Protein AF-A0A4Y5SRX4-F1 (afdb_monomer_lite)

pLDDT: mean 81.03, std 18.94, range [32.53, 98.19]

Secondary structure (DSSP, 8-state):
--------EEEHHHHHHHH---HHHHHHHHHTTSS-EE-SSTTSPPEEEHHHHHHHS---PPPPTTS----------SS-SSHHHHHHHHHHHHHHHHHHHHHHHHHHHHHHHHHHHHHHHHHHHHHHHHHHHHHHHHHHHHHHHHHHHHHHHHHHHHHHHHHHHHHHHHHHHHHHHHHHHHHHHHHHHTTHHHHHHHS--

Structure (mmCIF, N/CA/C/O backbone):
data_AF-A0A4Y5SRX4-F1
#
_entry.id   AF-A0A4Y5SRX4-F1
#
loop_
_atom_site.group_PDB
_atom_site.id
_atom_site.type_symbol
_atom_site.label_atom_id
_atom_site.label_alt_id
_atom_site.label_comp_id
_atom_site.label_asym_id
_atom_site.label_entity_id
_atom_site.label_seq_id
_atom_site.pdbx_PDB_ins_code
_atom_site.Cartn_x
_atom_site.Cartn_y
_atom_site.Cartn_z
_atom_site.occupancy
_atom_site.B_iso_or_equiv
_atom_site.auth_seq_id
_atom_site.auth_comp_id
_atom_site.auth_asym_id
_atom_site.auth_atom_id
_atom_site.pdbx_PDB_model_num
ATOM 1 N N . MET A 1 1 ? -73.046 22.636 47.530 1.00 40.12 1 MET A N 1
ATOM 2 C CA . MET A 1 1 ? -72.861 21.507 46.594 1.00 40.12 1 MET A CA 1
ATOM 3 C C . MET A 1 1 ? -72.008 22.007 45.442 1.00 40.12 1 MET A C 1
ATOM 5 O O . MET A 1 1 ? -72.545 22.641 44.549 1.00 40.12 1 MET A O 1
ATOM 9 N N . ASN A 1 2 ? -70.689 21.807 45.502 1.00 32.53 2 ASN A N 1
ATOM 10 C CA . ASN A 1 2 ? -69.789 22.196 44.416 1.00 32.53 2 ASN A CA 1
ATOM 11 C C . ASN A 1 2 ? -69.376 20.922 43.685 1.00 32.53 2 ASN A C 1
ATOM 13 O O . ASN A 1 2 ? -68.661 20.092 44.242 1.00 32.53 2 ASN A O 1
ATOM 17 N N . GLY A 1 3 ? -69.917 20.748 42.478 1.00 35.53 3 GLY A N 1
ATOM 18 C CA . GLY A 1 3 ? -69.580 19.649 41.584 1.00 35.53 3 GLY A CA 1
ATOM 19 C C . GLY A 1 3 ? -68.107 19.734 41.211 1.00 35.53 3 GLY A C 1
ATOM 20 O O . GLY A 1 3 ? -67.695 20.653 40.509 1.00 35.53 3 GLY A O 1
ATOM 21 N N . GLY A 1 4 ? -67.316 18.794 41.724 1.00 36.66 4 GLY A N 1
ATOM 22 C CA . GLY A 1 4 ? -65.922 18.636 41.343 1.00 36.66 4 GLY A CA 1
ATOM 23 C C . GLY A 1 4 ? -65.858 18.128 39.911 1.00 36.66 4 GLY A C 1
ATOM 24 O O . GLY A 1 4 ? -66.126 16.957 39.656 1.00 36.66 4 GLY A O 1
ATOM 25 N N . THR A 1 5 ? -65.520 19.015 38.979 1.00 40.91 5 THR A N 1
ATOM 26 C CA . THR A 1 5 ? -65.002 18.651 37.661 1.00 40.91 5 THR A CA 1
ATOM 27 C C . THR A 1 5 ? -63.916 17.597 37.853 1.00 40.91 5 THR A C 1
ATOM 29 O O . THR A 1 5 ? -62.890 17.877 38.473 1.00 40.91 5 THR A O 1
ATOM 32 N N . MET A 1 6 ? -64.157 16.375 37.372 1.00 51.34 6 MET A N 1
ATOM 33 C CA . MET A 1 6 ? -63.121 15.353 37.258 1.00 51.34 6 MET A CA 1
ATOM 34 C C . MET A 1 6 ? -62.045 15.918 36.335 1.00 51.34 6 MET A C 1
ATOM 36 O O . MET A 1 6 ? -62.210 15.937 35.120 1.00 51.34 6 MET A O 1
ATOM 40 N N . GLU A 1 7 ? -60.987 16.466 36.922 1.00 57.59 7 GLU A N 1
ATOM 41 C CA . GLU A 1 7 ? -59.824 16.957 36.199 1.00 57.59 7 GLU A CA 1
ATOM 42 C C . GLU A 1 7 ? -59.169 15.739 35.528 1.00 57.59 7 GLU A C 1
ATOM 44 O O . GLU A 1 7 ? -58.475 14.944 36.165 1.00 57.59 7 GLU A O 1
ATOM 49 N N . THR A 1 8 ? -59.512 15.513 34.258 1.00 73.88 8 THR A N 1
ATOM 50 C CA . THR A 1 8 ? -59.087 14.348 33.467 1.00 73.88 8 THR A CA 1
ATOM 51 C C . THR A 1 8 ? -57.619 14.432 33.064 1.00 73.88 8 THR A C 1
ATOM 53 O O . THR A 1 8 ? -57.013 13.407 32.755 1.00 73.88 8 THR A O 1
ATOM 56 N N . LYS A 1 9 ? -57.029 15.632 33.117 1.00 83.19 9 LYS A N 1
ATOM 57 C CA . LYS A 1 9 ? -55.631 15.904 32.787 1.00 83.19 9 LYS A CA 1
ATOM 58 C C . LYS A 1 9 ? -54.890 16.489 33.985 1.00 83.19 9 LYS A C 1
ATOM 60 O O . LYS A 1 9 ? -55.339 17.448 34.597 1.00 83.19 9 LYS A O 1
ATOM 65 N N . LEU A 1 10 ? -53.732 15.924 34.297 1.00 84.12 10 LEU A N 1
ATOM 66 C CA . LEU A 1 10 ? -52.862 16.308 35.397 1.00 84.12 10 LEU A CA 1
ATOM 67 C C . LEU A 1 10 ? -51.583 16.934 34.854 1.00 84.12 10 LEU A C 1
ATOM 69 O O . LEU A 1 10 ? -50.955 16.405 33.937 1.00 84.12 10 LEU A O 1
ATOM 73 N N . THR A 1 11 ? -51.150 18.027 35.475 1.00 87.62 11 THR A N 1
ATOM 74 C CA . THR A 1 11 ? -49.791 18.534 35.272 1.00 87.62 11 THR A CA 1
ATOM 75 C C . THR A 1 11 ? -48.786 17.679 36.042 1.00 87.62 11 THR A C 1
ATOM 77 O O . THR A 1 11 ? -49.125 17.031 37.037 1.00 87.62 11 THR A O 1
ATOM 80 N N . LEU A 1 12 ? -47.511 17.724 35.645 1.00 85.00 12 LEU A N 1
ATOM 81 C CA . LEU A 1 12 ? -46.433 16.990 36.323 1.00 85.00 12 LEU A CA 1
ATOM 82 C C . LEU A 1 12 ? -46.364 17.283 37.834 1.00 85.00 12 LEU A C 1
ATOM 84 O O . LEU A 1 12 ? -46.065 16.396 38.633 1.00 85.00 12 LEU A O 1
ATOM 88 N N . SER A 1 13 ? -46.646 18.528 38.232 1.00 83.94 13 SER A N 1
ATOM 89 C CA . SER A 1 13 ? -46.694 18.916 39.644 1.00 83.94 13 SER A CA 1
ATOM 90 C C . SER A 1 13 ? -47.875 18.268 40.363 1.00 83.94 13 SER A C 1
ATOM 92 O O . SER A 1 13 ? -47.679 17.672 41.417 1.00 83.94 13 SER A O 1
ATOM 94 N N . ARG A 1 14 ? -49.070 18.294 39.760 1.00 84.31 14 ARG A N 1
ATOM 95 C CA . ARG A 1 14 ? -50.270 17.693 40.351 1.00 84.31 14 ARG A CA 1
ATOM 96 C C . ARG A 1 14 ? -50.159 16.171 40.476 1.00 84.31 14 ARG A C 1
ATOM 98 O O . ARG A 1 14 ? -50.589 15.600 41.472 1.00 84.31 14 ARG A O 1
ATOM 105 N N . ALA A 1 15 ? -49.538 15.525 39.494 1.00 84.06 15 ALA A N 1
ATOM 106 C CA . ALA A 1 15 ? -49.249 14.095 39.499 1.00 84.06 15 ALA A CA 1
ATOM 107 C C . ALA A 1 15 ? -48.272 13.693 40.627 1.00 84.06 15 ALA A C 1
ATOM 109 O O . ALA A 1 15 ? -48.450 12.669 41.294 1.00 84.06 15 ALA A O 1
ATOM 110 N N . ALA A 1 16 ? -47.256 14.522 40.886 1.00 85.31 16 ALA A N 1
ATOM 111 C CA . ALA A 1 16 ? -46.330 14.315 41.999 1.00 85.31 16 ALA A CA 1
ATOM 112 C C . ALA A 1 16 ? -47.046 14.400 43.355 1.00 85.31 16 ALA A C 1
ATOM 114 O O . ALA A 1 16 ? -46.853 13.527 44.202 1.00 85.31 16 ALA A O 1
ATOM 115 N N . ASP A 1 17 ? -47.930 15.386 43.520 1.00 82.75 17 ASP A N 1
ATOM 116 C CA . ASP A 1 17 ? -48.706 15.562 44.751 1.00 82.75 17 ASP A CA 1
ATOM 117 C C . ASP A 1 17 ? -49.674 14.393 44.999 1.00 82.75 17 ASP A C 1
ATOM 119 O O . ASP A 1 17 ? -49.838 13.958 46.136 1.00 82.75 17 ASP A O 1
ATOM 123 N N . LEU A 1 18 ? -50.292 13.853 43.941 1.00 80.69 18 LEU A N 1
ATOM 124 C CA . LEU A 1 18 ? -51.255 12.749 44.043 1.00 80.69 18 LEU A CA 1
ATOM 125 C C . LEU A 1 18 ? -50.605 11.392 44.350 1.00 80.69 18 LEU A C 1
ATOM 127 O O . LEU A 1 18 ? -51.174 10.596 45.091 1.00 80.69 18 LEU A O 1
ATOM 131 N N . SER A 1 19 ? -49.423 11.118 43.794 1.00 80.69 19 SER A N 1
ATOM 132 C CA . SER A 1 19 ? -48.725 9.833 43.990 1.00 80.69 19 SER A CA 1
ATOM 133 C C . SER A 1 19 ? -47.743 9.824 45.164 1.00 80.69 19 SER A C 1
ATOM 135 O O . SER A 1 19 ? -47.314 8.757 45.604 1.00 80.69 19 SER A O 1
ATOM 137 N N . GLY A 1 20 ? -47.317 10.997 45.643 1.00 77.38 20 GLY A N 1
ATOM 138 C CA . GLY A 1 20 ? -46.203 11.120 46.586 1.00 77.38 20 GLY A CA 1
ATOM 139 C C . GLY A 1 20 ? -44.841 10.750 45.978 1.00 77.38 20 GLY A C 1
ATOM 140 O O . GLY A 1 20 ? -43.866 10.554 46.708 1.00 77.38 20 GLY A O 1
ATOM 141 N N . HIS A 1 21 ? -44.748 10.624 44.650 1.00 83.19 21 HIS A N 1
ATOM 142 C CA . HIS A 1 21 ? -43.495 10.400 43.933 1.00 83.19 21 HIS A CA 1
ATOM 143 C C . HIS A 1 21 ? -42.884 11.710 43.428 1.00 83.19 21 HIS A C 1
ATOM 145 O O . HIS A 1 21 ? -43.576 12.683 43.145 1.00 83.19 21 HIS A O 1
ATOM 151 N N . ASN A 1 22 ? -41.555 11.741 43.279 1.00 86.19 22 ASN A N 1
ATOM 152 C CA . ASN A 1 22 ? -40.877 12.935 42.781 1.00 86.19 22 ASN A CA 1
ATOM 153 C C . ASN A 1 22 ? -41.168 13.185 41.284 1.00 86.19 22 ASN A C 1
ATOM 155 O O . ASN A 1 22 ? -41.339 12.257 40.488 1.00 86.19 22 ASN A O 1
ATOM 159 N N . LYS A 1 23 ? -41.161 14.466 40.886 1.00 87.19 23 LYS A N 1
ATOM 160 C CA . LYS A 1 23 ? -41.401 14.903 39.496 1.00 87.19 23 LYS A CA 1
ATOM 161 C C . LYS A 1 23 ? -40.457 14.218 38.498 1.00 87.19 23 LYS A C 1
ATOM 163 O O . LYS A 1 23 ? -40.874 13.868 37.400 1.00 87.19 23 LYS A O 1
ATOM 168 N N . SER A 1 24 ? -39.209 13.953 38.895 1.00 86.06 24 SER A N 1
ATOM 169 C CA . SER A 1 24 ? -38.207 13.279 38.057 1.00 86.06 24 SER A CA 1
ATOM 170 C C . SER A 1 24 ? -38.558 11.822 37.732 1.00 86.06 24 SER A C 1
ATOM 172 O O . SER A 1 24 ? -38.278 11.368 36.625 1.00 86.06 24 SER A O 1
ATOM 174 N N . LYS A 1 25 ? -39.176 11.075 38.659 1.00 87.44 25 LYS A N 1
ATOM 175 C CA . LYS A 1 25 ? -39.622 9.689 38.428 1.00 87.44 25 LYS A CA 1
ATOM 176 C C . LYS A 1 25 ? -40.795 9.651 37.453 1.00 87.44 25 LYS A C 1
ATOM 178 O O . LYS A 1 25 ? -40.793 8.816 36.553 1.00 87.44 25 LYS A O 1
ATOM 183 N N . ILE A 1 26 ? -41.731 10.590 37.584 1.00 88.12 26 ILE A N 1
ATOM 184 C CA . ILE A 1 26 ? -42.868 10.730 36.663 1.00 88.12 26 ILE A CA 1
ATOM 185 C C . ILE A 1 26 ? -42.370 11.155 35.271 1.00 88.12 26 ILE A C 1
ATOM 187 O O . ILE A 1 26 ? -42.727 10.533 34.277 1.00 88.12 26 ILE A O 1
ATOM 191 N N . HIS A 1 27 ? -41.441 12.113 35.191 1.00 89.12 27 HIS A N 1
ATOM 192 C CA . HIS A 1 27 ? -40.822 12.527 33.927 1.00 89.12 27 HIS A CA 1
ATOM 193 C C . HIS A 1 27 ? -40.068 11.383 33.227 1.00 89.12 27 HIS A C 1
ATOM 195 O O . HIS A 1 27 ? -40.185 11.204 32.018 1.00 89.12 27 HIS A O 1
ATOM 201 N N . ARG A 1 28 ? -39.332 10.551 33.979 1.00 89.12 28 ARG A N 1
ATOM 202 C CA . ARG A 1 28 ? -38.672 9.355 33.425 1.00 89.12 28 ARG A CA 1
ATOM 203 C C . ARG A 1 28 ? -39.669 8.326 32.894 1.00 89.12 28 ARG A C 1
ATOM 205 O O . ARG A 1 28 ? -39.348 7.649 31.923 1.00 89.12 28 ARG A O 1
ATOM 212 N N . ALA A 1 29 ? -40.841 8.186 33.514 1.00 87.00 29 ALA A N 1
ATOM 213 C CA . ALA A 1 29 ? -41.883 7.290 33.013 1.00 87.00 29 ALA A CA 1
ATOM 214 C C . ALA A 1 29 ? -42.435 7.767 31.661 1.00 87.00 29 ALA A C 1
ATOM 216 O O . ALA A 1 29 ? -42.640 6.939 30.778 1.00 87.00 29 ALA A O 1
ATOM 217 N N . ILE A 1 30 ? -42.565 9.084 31.468 1.00 88.69 30 ILE A N 1
ATOM 218 C CA . ILE A 1 30 ? -42.932 9.685 30.175 1.00 88.69 30 ILE A CA 1
ATOM 219 C C . ILE A 1 30 ? -41.835 9.427 29.133 1.00 88.69 30 ILE A C 1
ATOM 221 O O . ILE A 1 30 ? -42.110 8.887 28.068 1.00 88.69 30 ILE A O 1
ATOM 225 N N . GLN A 1 31 ? -40.568 9.719 29.457 1.00 87.81 31 GLN A N 1
ATOM 226 C CA . GLN A 1 31 ? -39.439 9.520 28.531 1.00 87.81 31 GLN A CA 1
ATOM 227 C C . GLN A 1 31 ? -39.240 8.060 28.104 1.00 87.81 31 GLN A C 1
ATOM 229 O O . GLN A 1 31 ? -38.782 7.796 26.997 1.00 87.81 31 GLN A O 1
ATOM 234 N N . LYS A 1 32 ? -39.565 7.106 28.982 1.00 86.75 32 LYS A N 1
ATOM 235 C CA . LYS A 1 32 ? -39.502 5.668 28.687 1.00 86.75 32 LYS A CA 1
ATOM 236 C C . LYS A 1 32 ? -40.737 5.140 27.946 1.00 86.75 32 LYS A C 1
ATOM 238 O O . LYS A 1 32 ? -40.776 3.951 27.652 1.00 86.75 32 LYS A O 1
ATOM 243 N N . GLY A 1 33 ? -41.745 5.980 27.697 1.00 84.56 33 GLY A N 1
ATOM 244 C CA . GLY A 1 33 ? -43.015 5.577 27.087 1.00 84.56 33 GLY A CA 1
ATOM 245 C C . GLY A 1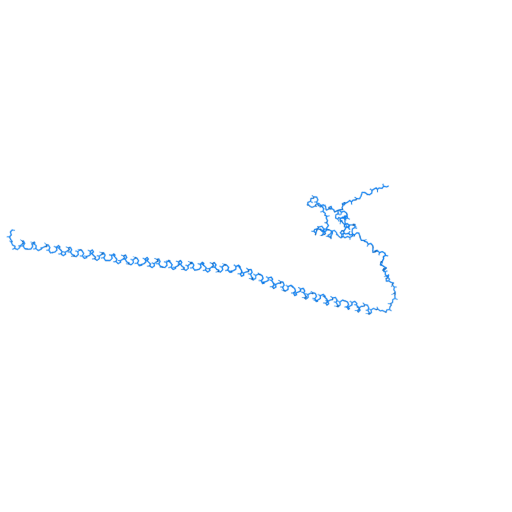 33 ? -43.917 4.739 28.000 1.00 84.56 33 GLY A C 1
ATOM 246 O O . GLY A 1 33 ? -44.871 4.136 27.526 1.00 84.56 33 GLY A O 1
ATOM 247 N N . ALA A 1 34 ? -43.626 4.676 29.303 1.00 86.00 34 ALA A N 1
ATOM 248 C CA . ALA A 1 34 ? -44.442 3.943 30.271 1.00 86.00 34 ALA A CA 1
ATOM 249 C C . ALA A 1 34 ? -45.705 4.720 30.676 1.00 86.00 34 ALA A C 1
ATOM 251 O O . ALA A 1 34 ? -46.697 4.108 31.064 1.00 86.00 34 ALA A O 1
ATOM 252 N N . LEU A 1 35 ? -45.656 6.053 30.588 1.00 86.44 35 LEU A N 1
ATOM 253 C CA . LEU A 1 35 ? -46.765 6.959 30.867 1.00 86.44 35 LEU A CA 1
ATOM 254 C C . LEU A 1 35 ? -47.014 7.856 29.652 1.00 86.44 35 LEU A C 1
ATOM 256 O O . LEU A 1 35 ? -46.114 8.574 29.216 1.00 86.44 35 LEU A O 1
ATOM 260 N N . SER A 1 36 ? -48.242 7.839 29.144 1.00 85.00 36 SER A N 1
ATOM 261 C CA . SER A 1 36 ? -48.667 8.698 28.040 1.00 85.00 36 SER A CA 1
ATOM 262 C C . SER A 1 36 ? -48.846 10.138 28.527 1.00 85.00 36 SER A C 1
ATOM 264 O O . SER A 1 36 ? -49.589 10.394 29.476 1.00 85.00 36 SER A O 1
ATOM 266 N N . ALA A 1 37 ? -48.168 11.086 27.880 1.00 87.38 37 ALA A N 1
ATOM 267 C CA . ALA A 1 37 ? -48.321 12.512 28.147 1.00 87.38 37 ALA A CA 1
ATOM 268 C C . ALA A 1 37 ? -48.242 13.309 26.843 1.00 87.38 37 ALA A C 1
ATOM 270 O O . ALA A 1 37 ? -47.413 13.010 25.982 1.00 87.38 37 ALA A O 1
ATOM 271 N N . SER A 1 38 ? -49.075 14.339 26.715 1.00 82.44 38 SER A N 1
ATOM 272 C CA . SER A 1 38 ? -49.009 15.294 25.609 1.00 82.44 38 SER A CA 1
ATOM 273 C C . SER A 1 38 ? -48.321 16.575 26.059 1.00 82.44 38 SER A C 1
ATOM 275 O O . SER A 1 38 ? -48.610 17.097 27.137 1.00 82.44 38 SER A O 1
ATOM 277 N N . GLN A 1 39 ? -47.434 17.096 25.216 1.00 84.88 39 GLN A N 1
ATOM 278 C CA . GLN A 1 39 ? -46.857 18.423 25.376 1.00 84.88 39 GLN A CA 1
ATOM 279 C C . GLN A 1 39 ? -47.293 19.272 24.170 1.00 84.88 39 GLN A C 1
ATOM 281 O O . GLN A 1 39 ? -46.929 18.918 23.048 1.00 84.88 39 GLN A O 1
ATOM 286 N N . PRO A 1 40 ? -48.096 20.334 24.366 1.00 77.44 40 PRO A N 1
ATOM 287 C CA . PRO A 1 40 ? -48.629 21.125 23.255 1.00 77.44 40 PRO A CA 1
ATOM 288 C C . PRO A 1 40 ? -47.534 21.847 22.456 1.00 77.44 40 PRO A C 1
ATOM 290 O O . PRO A 1 40 ? -47.593 21.850 21.227 1.00 77.44 40 PRO A O 1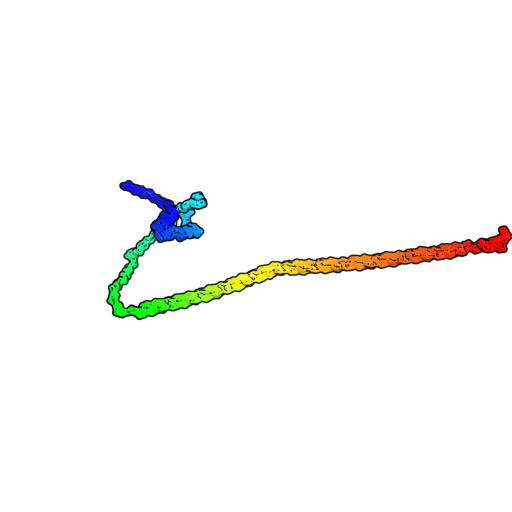
ATOM 293 N N . SER A 1 41 ? -46.497 22.357 23.131 1.00 75.50 41 SER A N 1
ATOM 294 C CA . SER A 1 41 ? -45.306 22.940 22.497 1.00 75.50 41 SER A CA 1
ATOM 295 C C . SER A 1 41 ? -44.019 22.594 23.258 1.00 75.50 41 SER A C 1
ATOM 297 O O . SER A 1 41 ? -44.054 22.431 24.481 1.00 75.50 41 SER A O 1
ATOM 299 N N . PRO A 1 42 ? -42.849 22.530 22.593 1.00 69.94 42 PRO A N 1
ATOM 300 C CA . PRO A 1 42 ? -41.575 22.286 23.267 1.00 69.94 42 PRO A CA 1
ATOM 301 C C . PRO A 1 42 ? -41.304 23.327 24.367 1.00 69.94 42 PRO A C 1
ATOM 303 O O . PRO A 1 42 ? -41.140 24.510 24.088 1.00 69.94 42 PRO A O 1
ATOM 306 N N . GLY A 1 43 ? -41.257 22.879 25.624 1.00 70.25 43 GLY A N 1
ATOM 307 C CA . GLY A 1 43 ? -41.044 23.727 26.806 1.00 70.25 43 GLY A CA 1
ATOM 308 C C . GLY A 1 43 ? -42.305 24.033 27.622 1.00 70.25 43 GLY A C 1
ATOM 309 O O . GLY A 1 43 ? -42.193 24.540 28.738 1.00 70.25 43 GLY A O 1
ATOM 310 N N . GLU A 1 44 ? -43.492 23.680 27.125 1.00 78.44 44 GLU A N 1
ATOM 311 C CA . GLU A 1 44 ? -44.751 23.814 27.868 1.00 78.44 44 GLU A CA 1
ATOM 312 C C . GLU A 1 44 ? -44.979 22.648 28.841 1.00 78.44 44 GLU A C 1
ATOM 314 O O . GLU A 1 44 ? -44.272 21.637 28.823 1.00 78.44 44 GLU A O 1
ATOM 319 N N . GLN A 1 45 ? -45.947 22.798 29.747 1.00 80.50 45 GLN A N 1
ATOM 320 C CA . GLN A 1 45 ? -46.229 21.795 30.774 1.00 80.50 45 GLN A CA 1
ATOM 321 C C . GLN A 1 45 ? -46.791 20.509 30.157 1.00 80.50 45 GLN A C 1
ATOM 323 O O . GLN A 1 45 ? -47.607 20.552 29.241 1.00 80.50 45 GLN A O 1
ATOM 328 N N . TYR A 1 46 ? -46.375 19.360 30.695 1.00 83.94 46 TYR A N 1
ATOM 329 C CA . TYR A 1 46 ? -46.953 18.071 30.322 1.00 83.94 46 TYR A CA 1
ATOM 330 C C . TYR A 1 46 ? -48.391 17.956 30.819 1.00 83.94 46 TYR A C 1
ATOM 332 O O . TYR A 1 46 ? -48.659 18.193 32.000 1.00 83.94 46 TYR A O 1
ATOM 340 N N . GLU A 1 47 ? -49.269 17.500 29.933 1.00 89.12 47 GLU A N 1
ATOM 341 C CA . GLU A 1 47 ? -50.624 17.071 30.249 1.00 89.12 47 GLU A CA 1
ATOM 342 C C . GLU A 1 47 ? -50.669 15.541 30.270 1.00 89.12 47 GLU A C 1
ATOM 344 O O . GLU A 1 47 ? -50.434 14.882 29.256 1.00 89.12 47 GLU A O 1
ATOM 349 N N . ILE A 1 48 ? -50.942 14.978 31.442 1.00 88.38 48 ILE A N 1
ATOM 350 C CA . ILE A 1 48 ? -50.981 13.535 31.690 1.00 88.38 48 ILE A CA 1
ATOM 351 C C . ILE A 1 48 ? -52.430 13.140 31.944 1.00 88.38 48 ILE A C 1
ATOM 353 O O . ILE A 1 48 ? -53.088 13.751 32.780 1.00 88.38 48 ILE A O 1
ATOM 357 N N . GLU A 1 49 ? -52.942 12.111 31.281 1.00 87.00 49 GLU A N 1
ATOM 358 C CA . GLU A 1 49 ? -54.291 11.633 31.585 1.00 87.00 49 GLU A CA 1
ATOM 359 C C . GLU A 1 49 ? -54.332 10.945 32.958 1.00 87.00 49 GLU A C 1
ATOM 361 O O . GLU A 1 49 ? -53.469 10.131 33.293 1.00 87.00 49 GLU A O 1
ATOM 366 N N . ARG A 1 50 ? -55.328 11.280 33.784 1.00 84.50 50 ARG A N 1
ATOM 367 C CA . ARG A 1 50 ? -55.417 10.786 35.165 1.00 84.50 50 ARG A CA 1
ATOM 368 C C . ARG A 1 50 ? -55.583 9.265 35.250 1.00 84.50 50 ARG A C 1
ATOM 370 O O . ARG A 1 50 ? -54.969 8.643 36.111 1.00 84.50 50 ARG A O 1
ATOM 377 N N . SER A 1 51 ? -56.378 8.683 34.357 1.00 81.19 51 SER A N 1
ATOM 378 C CA . SER A 1 51 ? -56.588 7.233 34.235 1.00 81.19 51 SER A CA 1
ATOM 379 C C . SER A 1 51 ? -55.274 6.498 33.950 1.00 81.19 51 SER A C 1
ATOM 381 O O . SER A 1 51 ? -54.925 5.537 34.635 1.00 81.19 51 SER A O 1
ATOM 383 N N . GLU A 1 52 ? -54.500 7.005 32.990 1.00 82.56 52 GLU A N 1
ATOM 384 C CA . GLU A 1 52 ? -53.173 6.486 32.655 1.00 82.56 52 GLU A CA 1
ATOM 385 C C . GLU A 1 52 ? -52.178 6.682 33.800 1.00 82.56 52 GLU A C 1
ATOM 387 O O . GLU A 1 52 ? -51.357 5.806 34.076 1.00 82.56 52 GLU A O 1
ATOM 392 N N . PHE A 1 53 ? -52.269 7.807 34.509 1.00 87.25 53 PHE A N 1
ATOM 393 C CA . PHE A 1 53 ? -51.423 8.067 35.662 1.00 87.25 53 PHE A CA 1
ATOM 394 C C . PHE A 1 53 ? -51.667 7.076 36.800 1.00 87.25 53 PHE A C 1
ATOM 396 O O . PHE A 1 53 ? -50.711 6.482 37.288 1.00 87.25 53 PHE A O 1
ATOM 403 N N . GLU A 1 54 ? -52.921 6.859 37.198 1.00 84.25 54 GLU A N 1
ATOM 404 C CA . GLU A 1 54 ? -53.282 5.945 38.291 1.00 84.25 54 GLU A CA 1
ATOM 405 C C . GLU A 1 54 ? -52.968 4.475 37.947 1.00 84.25 54 GLU A C 1
ATOM 407 O O . GLU A 1 54 ? -52.671 3.688 38.843 1.00 84.25 54 GLU A O 1
ATOM 412 N N . ARG A 1 55 ? -52.923 4.109 36.655 1.00 84.00 55 ARG A N 1
ATOM 413 C CA . ARG A 1 55 ? -52.442 2.793 36.193 1.00 84.00 55 ARG A CA 1
ATOM 414 C C . ARG A 1 55 ? -50.944 2.591 36.441 1.00 84.00 55 ARG A C 1
ATOM 416 O O . ARG A 1 55 ? -50.522 1.503 36.826 1.00 84.00 55 ARG A O 1
ATOM 423 N N . VAL A 1 56 ? -50.131 3.611 36.168 1.00 84.06 56 VAL A N 1
ATOM 424 C CA . VAL A 1 56 ? -48.657 3.534 36.256 1.00 84.06 56 VAL A CA 1
ATOM 425 C C . VAL A 1 56 ? -48.159 3.832 37.671 1.00 84.06 56 VAL A C 1
ATOM 427 O O . VAL A 1 56 ? -47.170 3.263 38.134 1.00 84.06 56 VAL A O 1
ATOM 430 N N . PHE A 1 57 ? -48.850 4.734 38.355 1.00 82.12 57 PHE A N 1
ATOM 431 C CA . PHE A 1 57 ? -48.570 5.193 39.703 1.00 82.12 57 PHE A CA 1
ATOM 432 C C . PHE A 1 57 ? -49.842 5.043 40.539 1.00 82.12 57 PHE A C 1
ATOM 434 O O . PHE A 1 57 ? -50.514 6.045 40.804 1.00 82.12 57 PHE A O 1
ATOM 441 N N . PRO A 1 58 ? -50.189 3.806 40.946 1.00 76.94 58 PRO A N 1
ATOM 442 C CA . PRO A 1 58 ? -51.340 3.586 41.803 1.00 76.94 58 PRO A CA 1
ATOM 443 C C . PRO A 1 58 ? -51.212 4.460 43.057 1.00 76.94 58 PRO A C 1
ATOM 445 O O . PRO A 1 58 ? -50.104 4.582 43.604 1.00 76.94 58 PRO A O 1
ATOM 448 N N . PRO A 1 59 ? -52.308 5.098 43.515 1.00 66.38 59 PRO A N 1
ATOM 449 C CA . PRO A 1 59 ? -52.318 5.781 44.798 1.00 66.38 59 PRO A CA 1
ATOM 450 C C . PRO A 1 59 ? -51.785 4.810 45.837 1.00 66.38 59 PRO A C 1
ATOM 452 O O . PRO A 1 59 ? -52.126 3.632 45.793 1.00 66.38 59 PRO A O 1
ATOM 455 N N . LYS A 1 60 ? -50.925 5.288 46.738 1.00 58.81 60 LYS A N 1
ATOM 456 C CA . LYS A 1 60 ? -50.356 4.467 47.805 1.00 58.81 60 LYS A CA 1
ATOM 457 C C . LYS A 1 60 ? -51.503 3.832 48.591 1.00 58.81 60 LYS A C 1
ATOM 459 O O . LYS A 1 60 ? -52.071 4.469 49.478 1.00 58.81 60 LYS A O 1
ATOM 464 N N . GLU A 1 61 ? -51.851 2.601 48.233 1.00 50.00 61 GLU A N 1
ATOM 465 C CA . GLU A 1 61 ? -52.759 1.772 48.995 1.00 50.00 61 GLU A CA 1
ATOM 466 C C . GLU A 1 61 ? -52.142 1.704 50.387 1.00 50.00 61 GLU A C 1
ATOM 468 O O . GLU A 1 61 ? -50.996 1.285 50.579 1.00 50.00 61 GLU A O 1
ATOM 473 N N . TRP A 1 62 ? -52.873 2.228 51.368 1.00 42.19 62 TRP A N 1
ATOM 474 C CA . TRP A 1 62 ? -52.647 1.811 52.737 1.00 42.19 62 TRP A CA 1
ATOM 475 C C . TRP A 1 62 ? -52.684 0.285 52.712 1.00 42.19 62 TRP A C 1
ATOM 477 O O . TRP A 1 62 ? -53.592 -0.249 52.069 1.00 42.19 62 TRP A O 1
ATOM 487 N N . PRO A 1 63 ? -51.701 -0.409 53.316 1.00 41.47 63 PRO A N 1
ATOM 488 C CA . PRO A 1 63 ? -51.662 -1.860 53.276 1.00 41.47 63 PRO A CA 1
ATOM 489 C C . PRO A 1 63 ? -53.044 -2.373 53.661 1.00 41.47 63 PRO A C 1
ATOM 491 O O . PRO A 1 63 ? -53.583 -2.005 54.709 1.00 41.47 63 PRO A O 1
ATOM 494 N N . SER A 1 64 ? -53.641 -3.121 52.733 1.00 35.59 64 SER A N 1
ATOM 495 C CA . SER A 1 64 ? -54.930 -3.761 52.917 1.00 35.59 64 SER A CA 1
ATOM 496 C C . SER A 1 64 ? -54.930 -4.444 54.280 1.00 35.59 64 SER A C 1
ATOM 498 O O . SER A 1 64 ? -53.959 -5.097 54.661 1.00 35.59 64 SER A O 1
ATOM 500 N N . LEU A 1 65 ? -56.014 -4.242 55.022 1.00 43.97 65 LEU A N 1
ATOM 501 C CA . LEU A 1 65 ? -56.242 -4.639 56.411 1.00 43.97 65 LEU A CA 1
ATOM 502 C C . LEU A 1 65 ? -56.308 -6.175 56.611 1.00 43.97 65 LEU A C 1
ATOM 504 O O . LEU A 1 65 ? -57.016 -6.640 57.497 1.00 43.97 65 LEU A O 1
ATOM 508 N N . ASN A 1 66 ? -55.608 -6.956 55.781 1.00 42.53 66 ASN A N 1
ATOM 509 C CA . ASN A 1 66 ? -55.607 -8.420 55.752 1.00 42.53 66 ASN A CA 1
ATOM 510 C C . ASN A 1 66 ? -54.229 -9.065 55.962 1.00 42.53 66 ASN A C 1
ATOM 512 O O . ASN A 1 66 ? -54.144 -10.287 55.996 1.00 42.53 66 ASN A O 1
ATOM 516 N N . GLU A 1 67 ? -53.172 -8.290 56.194 1.00 44.62 67 GLU A N 1
ATOM 517 C CA . GLU A 1 67 ? -51.966 -8.813 56.839 1.00 44.62 67 GLU A CA 1
ATOM 518 C C . GLU A 1 67 ? -51.800 -8.083 58.162 1.00 44.62 67 GLU A C 1
ATOM 520 O O . GLU A 1 67 ? -51.463 -6.902 58.206 1.00 44.62 67 GLU A O 1
ATOM 525 N N . VAL A 1 68 ? -52.124 -8.784 59.248 1.00 43.91 68 VAL A N 1
ATOM 526 C CA . VAL A 1 68 ? -51.917 -8.328 60.621 1.00 43.91 68 VAL A CA 1
ATOM 527 C C . VAL A 1 68 ? -50.432 -7.989 60.783 1.00 43.91 68 VAL A C 1
ATOM 529 O O . VAL A 1 68 ? -49.610 -8.905 60.787 1.00 43.91 68 VAL A O 1
ATOM 532 N N . PRO A 1 69 ? -50.044 -6.713 60.955 1.00 42.91 69 PRO A N 1
ATOM 533 C CA . PRO A 1 69 ? -48.704 -6.402 61.400 1.00 42.91 69 PRO A CA 1
ATOM 534 C C . PRO A 1 69 ? -48.714 -6.666 62.902 1.00 42.91 69 PRO A C 1
ATOM 536 O O . PRO A 1 69 ? -49.341 -5.919 63.662 1.00 42.91 69 PRO A O 1
ATOM 539 N N . GLU A 1 70 ? -48.054 -7.735 63.346 1.00 41.62 70 GLU A N 1
ATOM 540 C CA . GLU A 1 70 ? -47.715 -7.862 64.758 1.00 41.62 70 GLU A CA 1
ATOM 541 C C . GLU A 1 70 ? -46.963 -6.592 65.169 1.00 41.62 70 GLU A C 1
ATOM 543 O O . GLU A 1 70 ? -45.860 -6.297 64.707 1.00 41.62 70 GLU A O 1
ATOM 548 N N . ARG A 1 71 ? -47.614 -5.773 66.001 1.00 39.72 71 ARG A N 1
ATOM 549 C CA . ARG A 1 71 ? -46.973 -4.628 66.645 1.00 39.72 71 ARG A CA 1
ATOM 550 C C . ARG A 1 71 ? -45.744 -5.155 67.386 1.00 39.72 71 ARG A C 1
ATOM 552 O O . ARG A 1 71 ? -45.923 -6.054 68.208 1.00 39.72 71 ARG A O 1
ATOM 559 N N . PRO A 1 72 ? -44.544 -4.571 67.223 1.00 43.69 72 PRO A N 1
ATOM 560 C CA . PRO A 1 72 ? -43.470 -4.853 68.154 1.00 43.69 72 PRO A CA 1
ATOM 561 C C . PRO A 1 72 ? -43.899 -4.283 69.507 1.00 43.69 72 PRO A C 1
ATOM 563 O O . PRO A 1 72 ? -43.896 -3.069 69.730 1.00 43.69 72 PRO A O 1
ATOM 566 N N . GLN A 1 73 ? -44.354 -5.165 70.397 1.00 41.03 73 GLN A N 1
ATOM 567 C CA . GLN A 1 73 ? -44.542 -4.814 71.789 1.00 41.03 73 GLN A CA 1
ATOM 568 C C . GLN A 1 73 ? -43.172 -4.436 72.335 1.00 41.03 73 GLN A C 1
ATOM 570 O O . GLN A 1 73 ? -42.218 -5.209 72.285 1.00 41.03 73 GLN A O 1
ATOM 575 N N . ASN A 1 74 ? -43.078 -3.201 72.812 1.00 49.09 74 ASN A N 1
ATOM 576 C CA . ASN A 1 74 ? -41.921 -2.691 73.517 1.00 49.09 74 ASN A CA 1
ATOM 577 C C . ASN A 1 74 ? -41.839 -3.420 74.865 1.00 49.09 74 ASN A C 1
ATOM 579 O O . ASN A 1 74 ? -42.353 -2.944 75.877 1.00 49.09 74 ASN A O 1
ATOM 583 N N . ILE A 1 75 ? -41.257 -4.619 74.856 1.00 41.25 75 ILE A N 1
ATOM 584 C CA . ILE A 1 75 ? -40.868 -5.321 76.069 1.00 41.25 75 ILE A CA 1
ATOM 585 C C . ILE A 1 75 ? -39.482 -4.797 76.415 1.00 41.25 75 ILE A C 1
ATOM 587 O O . ILE A 1 75 ? -38.492 -5.068 75.736 1.00 41.25 75 ILE A O 1
ATOM 591 N N . ARG A 1 76 ? -39.430 -4.015 77.493 1.00 49.34 76 ARG A N 1
ATOM 592 C CA . ARG A 1 76 ? -38.202 -3.777 78.244 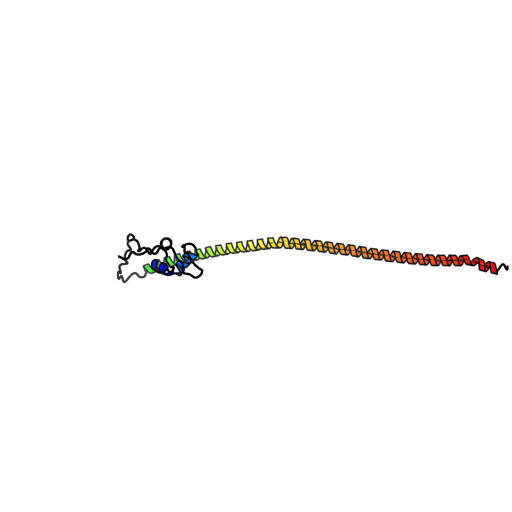1.00 49.34 76 ARG A CA 1
ATOM 593 C C . ARG A 1 76 ? -37.659 -5.135 78.693 1.00 49.34 76 ARG A C 1
ATOM 595 O O . ARG A 1 76 ? -38.043 -5.622 79.749 1.00 49.34 76 ARG A O 1
ATOM 602 N N . SER A 1 77 ? -36.770 -5.721 77.903 1.00 42.22 77 SER A N 1
ATOM 603 C CA . SER A 1 77 ? -35.962 -6.866 78.309 1.00 42.22 77 SER A CA 1
ATOM 604 C C . SER A 1 77 ? -34.499 -6.474 78.228 1.00 42.22 77 SER A C 1
ATOM 606 O O . SER A 1 77 ? -33.857 -6.490 77.181 1.00 42.22 77 SER A O 1
ATOM 608 N N . THR A 1 78 ? -33.978 -6.080 79.382 1.00 48.88 78 THR A N 1
ATOM 609 C CA . THR A 1 78 ? -32.556 -6.143 79.686 1.00 48.88 78 THR A CA 1
ATOM 610 C C . THR A 1 78 ? -32.122 -7.605 79.570 1.00 48.88 78 THR A C 1
ATOM 612 O O . THR A 1 78 ? -32.463 -8.410 80.432 1.00 48.88 78 THR A O 1
ATOM 615 N N . GLY A 1 79 ? -31.414 -7.945 78.492 1.00 49.28 79 GLY A N 1
ATOM 616 C CA . GLY A 1 79 ? -30.792 -9.260 78.306 1.00 49.28 79 GLY A CA 1
ATOM 617 C C . GLY A 1 79 ? -31.274 -10.011 77.067 1.00 49.28 79 GLY A C 1
ATOM 618 O O . GLY A 1 79 ? -32.010 -10.975 77.202 1.00 49.28 79 GLY A O 1
ATOM 619 N N . SER A 1 80 ? -30.878 -9.556 75.873 1.00 48.00 80 SER A N 1
ATOM 620 C CA . SER A 1 80 ? -30.605 -10.399 74.690 1.00 48.00 80 SER A CA 1
ATOM 621 C C . SER A 1 80 ? -30.195 -9.499 73.513 1.00 48.00 80 SER A C 1
ATOM 623 O O . SER A 1 80 ? -30.944 -9.299 72.561 1.00 48.00 80 SER A O 1
ATOM 625 N N . PHE A 1 81 ? -29.030 -8.853 73.611 1.00 48.53 81 PHE A N 1
ATOM 626 C CA . PHE A 1 81 ? -28.453 -8.101 72.485 1.00 48.53 81 PHE A CA 1
ATOM 627 C C . PHE A 1 81 ? -27.501 -8.957 71.631 1.00 48.53 81 PHE A C 1
ATOM 629 O O . PHE A 1 81 ? -27.122 -8.527 70.547 1.00 48.53 81 PHE A O 1
ATOM 636 N N . GLU A 1 82 ? -27.146 -10.166 72.077 1.00 55.41 82 GLU A N 1
ATOM 637 C CA . GLU A 1 82 ? -26.130 -10.989 71.408 1.00 55.41 82 GLU A CA 1
ATOM 638 C C . GLU A 1 82 ? -26.693 -11.840 70.258 1.00 55.41 82 GLU A C 1
ATOM 640 O O . GLU A 1 82 ? -26.081 -11.889 69.199 1.00 55.41 82 GLU A O 1
ATOM 645 N N . THR A 1 83 ? -27.890 -12.426 70.373 1.00 58.38 83 THR A N 1
ATOM 646 C CA . THR A 1 83 ? -28.393 -13.367 69.347 1.00 58.38 83 THR A CA 1
ATOM 647 C C . THR A 1 83 ? -28.906 -12.692 68.069 1.00 58.38 83 THR A C 1
ATOM 649 O O . THR A 1 83 ? -28.661 -13.175 66.966 1.00 58.38 83 THR A O 1
ATOM 652 N N . GLY A 1 84 ? -29.566 -11.534 68.179 1.00 57.88 84 GLY A N 1
ATOM 653 C CA . GLY A 1 84 ? -30.086 -10.802 67.013 1.00 57.88 84 GLY A CA 1
ATOM 654 C C . GLY A 1 84 ? -29.020 -10.037 66.215 1.00 57.88 84 GLY A C 1
ATOM 655 O O . GLY A 1 84 ? -29.249 -9.675 65.058 1.00 57.88 84 GLY A O 1
ATOM 656 N N . PHE A 1 85 ? -27.861 -9.765 66.820 1.00 65.81 85 PHE A N 1
ATOM 657 C CA . PHE A 1 85 ? -26.705 -9.193 66.125 1.00 65.81 85 PHE A CA 1
ATOM 658 C C . PHE A 1 85 ? -25.990 -10.258 65.283 1.00 65.81 85 PHE A C 1
ATOM 660 O O . PHE A 1 85 ? -25.578 -9.973 64.156 1.00 65.81 85 PHE A O 1
ATOM 667 N N . ASP A 1 86 ? -25.922 -11.487 65.794 1.00 74.62 86 ASP A N 1
ATOM 668 C CA . ASP A 1 86 ? -25.264 -12.617 65.137 1.00 74.62 86 ASP A CA 1
ATOM 669 C C . ASP A 1 86 ? -26.034 -13.088 63.888 1.00 74.62 86 ASP A C 1
ATOM 671 O O . ASP A 1 86 ? -25.454 -13.251 62.815 1.00 74.62 86 ASP A O 1
ATOM 675 N N . GLU A 1 87 ? -27.371 -13.165 63.951 1.00 79.25 87 GLU A N 1
ATOM 676 C CA . GLU A 1 87 ? -28.206 -13.475 62.774 1.00 79.25 87 GLU A CA 1
ATOM 677 C C . GLU A 1 87 ? -28.088 -12.422 61.667 1.00 79.25 87 GLU A C 1
ATOM 679 O O . GLU A 1 87 ? -27.958 -12.754 60.489 1.00 79.25 87 GLU A O 1
ATOM 684 N N . ARG A 1 88 ? -28.108 -11.132 62.021 1.00 82.56 88 ARG A N 1
ATOM 685 C CA . ARG A 1 88 ? -27.958 -10.051 61.034 1.00 82.56 88 ARG A CA 1
ATOM 686 C C . ARG A 1 88 ? -26.572 -10.059 60.401 1.00 82.56 88 ARG A C 1
ATOM 688 O O . ARG A 1 88 ? -26.472 -9.822 59.198 1.00 82.56 88 ARG A O 1
ATOM 695 N N . SER A 1 89 ? -25.539 -10.351 61.188 1.00 83.69 89 SER A N 1
ATOM 696 C CA . SER A 1 89 ? -24.160 -10.481 60.708 1.00 83.69 89 SER A CA 1
ATOM 697 C C . SER A 1 89 ? -24.001 -11.686 59.778 1.00 83.69 89 SER A C 1
ATOM 699 O O . SER A 1 89 ? -23.406 -11.553 58.712 1.00 83.69 89 SER A O 1
ATOM 701 N N . SER A 1 90 ? -24.629 -12.818 60.106 1.00 88.62 90 SER A N 1
ATOM 702 C CA . SER A 1 90 ? -24.688 -14.009 59.250 1.00 88.62 90 SER A CA 1
ATOM 703 C C . SER A 1 90 ? -25.401 -13.736 57.920 1.00 88.62 90 SER A C 1
ATOM 705 O O . SER A 1 90 ? -24.861 -14.000 56.846 1.00 88.62 90 SER A O 1
ATOM 707 N N . ILE A 1 91 ? -26.575 -13.097 57.955 1.00 91.31 91 ILE A N 1
ATOM 708 C CA . ILE A 1 91 ? -27.318 -12.724 56.740 1.00 91.31 91 ILE A CA 1
ATOM 709 C C . ILE A 1 91 ? -26.516 -11.737 55.878 1.00 91.31 91 ILE A C 1
ATOM 711 O O . ILE A 1 91 ? -26.569 -11.805 54.649 1.00 91.31 91 ILE A O 1
ATOM 715 N N . LEU A 1 92 ? -25.785 -10.807 56.498 1.00 92.00 92 LEU A N 1
ATOM 716 C CA . LEU A 1 92 ? -24.900 -9.880 55.791 1.00 92.00 92 LEU A CA 1
ATOM 717 C C . LEU A 1 92 ? -23.725 -10.605 55.131 1.00 92.00 92 LEU A C 1
ATOM 719 O O . LEU A 1 92 ? -23.432 -10.303 53.978 1.00 92.00 92 LEU A O 1
ATOM 723 N N . ALA A 1 93 ? -23.105 -11.571 55.811 1.00 92.12 93 ALA A N 1
ATOM 724 C CA . ALA A 1 93 ? -22.021 -12.379 55.255 1.00 92.12 93 ALA A CA 1
ATOM 725 C C . ALA A 1 93 ? -22.486 -13.194 54.038 1.00 92.12 93 ALA A C 1
ATOM 727 O O . ALA A 1 93 ? -21.860 -13.129 52.984 1.00 92.12 93 ALA A O 1
ATOM 728 N N . VAL A 1 94 ? -23.645 -13.855 54.134 1.00 93.88 94 VAL A N 1
ATOM 729 C CA . VAL A 1 94 ? -24.235 -14.606 53.010 1.00 93.88 94 VAL A CA 1
ATOM 730 C C . VAL A 1 94 ? -24.570 -13.685 51.833 1.00 93.88 94 VAL A C 1
ATOM 732 O O . VAL A 1 94 ? -24.349 -14.034 50.675 1.00 93.88 94 VAL A O 1
ATOM 735 N N . LYS A 1 95 ? -25.095 -12.483 52.102 1.00 93.19 95 LYS A N 1
ATOM 736 C CA . LYS A 1 95 ? -25.361 -11.494 51.046 1.00 93.19 95 LYS A CA 1
ATOM 737 C C . LYS A 1 95 ? -24.078 -10.990 50.399 1.00 93.19 95 LYS A C 1
ATOM 739 O O . LYS A 1 95 ? -24.069 -10.814 49.185 1.00 93.19 95 LYS A O 1
ATOM 744 N N . LEU A 1 96 ? -23.032 -10.756 51.187 1.00 95.38 96 LEU A N 1
ATOM 745 C CA . LEU A 1 96 ? -21.733 -10.328 50.686 1.00 95.38 96 LEU A CA 1
ATOM 746 C C . LEU A 1 96 ? -21.157 -11.390 49.747 1.00 95.38 96 LEU A C 1
ATOM 748 O O . LEU A 1 96 ? -20.888 -11.080 48.590 1.00 95.38 96 LEU A O 1
ATOM 752 N N . GLU A 1 97 ? -21.108 -12.642 50.194 1.00 94.75 97 GLU A N 1
ATOM 753 C CA . GLU A 1 97 ? -20.641 -13.775 49.391 1.00 94.75 97 GLU A CA 1
ATOM 754 C C . GLU A 1 97 ? -21.454 -13.919 48.095 1.00 94.75 97 GLU A C 1
ATOM 756 O O . GLU A 1 97 ? -20.893 -13.992 47.003 1.00 94.75 97 GLU A O 1
ATOM 761 N N . ALA A 1 98 ? -22.787 -13.842 48.173 1.00 94.69 98 ALA A N 1
ATOM 762 C CA . ALA A 1 98 ? -23.643 -13.886 46.989 1.00 94.69 98 ALA A CA 1
ATOM 763 C C . ALA A 1 98 ? -23.357 -12.730 46.010 1.00 94.69 98 ALA A C 1
ATOM 765 O O . ALA A 1 98 ? -23.384 -12.922 44.791 1.00 94.69 98 ALA A O 1
ATOM 766 N N . THR A 1 99 ? -23.072 -11.525 46.516 1.00 95.19 99 THR A N 1
ATOM 767 C CA . THR A 1 99 ? -22.710 -10.383 45.662 1.00 95.19 99 THR A CA 1
ATOM 768 C C . THR A 1 99 ? -21.317 -10.507 45.060 1.00 95.19 99 THR A C 1
ATOM 770 O O . THR A 1 99 ? -21.136 -10.105 43.913 1.00 95.19 99 THR A O 1
ATOM 773 N N . GLU A 1 100 ? -20.356 -11.082 45.781 1.00 96.50 100 GLU A N 1
ATOM 774 C CA . GLU A 1 100 ? -18.996 -11.333 45.298 1.00 96.50 100 GLU A CA 1
ATOM 775 C C . GLU A 1 100 ? -18.990 -12.386 44.189 1.00 96.50 100 GLU A C 1
ATOM 777 O O . GLU A 1 100 ? -18.402 -12.158 43.131 1.00 96.50 100 GLU A O 1
ATOM 782 N N . VAL A 1 101 ? -19.738 -13.480 44.370 1.00 96.69 101 VAL A N 1
ATOM 783 C CA . VAL A 1 101 ? -19.952 -14.494 43.327 1.00 96.69 101 VAL A CA 1
ATOM 784 C C . VAL A 1 101 ? -20.586 -13.856 42.095 1.00 96.69 101 VAL A C 1
ATOM 786 O O . VAL A 1 101 ? -20.099 -14.030 40.978 1.00 96.69 101 VAL A O 1
ATOM 789 N N . ARG A 1 102 ? -21.626 -13.035 42.284 1.00 95.94 102 ARG A N 1
ATOM 790 C CA . ARG A 1 102 ? -22.277 -12.348 41.164 1.00 95.94 102 ARG A CA 1
ATOM 791 C C . ARG A 1 102 ? -21.340 -11.371 40.449 1.00 95.94 102 ARG A C 1
ATOM 793 O O . ARG A 1 102 ? -21.422 -11.224 39.231 1.00 95.94 102 ARG A O 1
ATOM 800 N N . LEU A 1 103 ? -20.462 -10.694 41.186 1.00 97.56 103 LEU A N 1
ATOM 801 C CA . LEU A 1 103 ? -19.436 -9.816 40.627 1.00 97.56 103 LEU A CA 1
ATOM 802 C C . LEU A 1 103 ? -18.438 -10.602 39.777 1.00 97.56 103 LEU A C 1
ATOM 804 O O . LEU A 1 103 ? -18.148 -10.179 38.659 1.00 97.56 103 LEU A O 1
ATOM 808 N N . ALA A 1 104 ? -17.971 -11.749 40.270 1.00 96.62 104 ALA A N 1
ATOM 809 C CA . ALA A 1 104 ? -17.057 -12.621 39.542 1.00 96.62 104 ALA A CA 1
ATOM 810 C C . ALA A 1 104 ? -17.683 -13.138 38.234 1.00 96.62 104 ALA A C 1
ATOM 812 O O . ALA A 1 104 ? -17.060 -13.050 37.177 1.00 96.62 104 ALA A O 1
ATOM 813 N N . GLU A 1 105 ? -18.944 -13.582 38.267 1.00 97.12 105 GLU A N 1
ATOM 814 C CA . GLU A 1 105 ? -19.682 -14.002 37.065 1.00 97.12 105 GLU A CA 1
ATOM 815 C C . GLU A 1 105 ? -19.797 -12.879 36.026 1.00 97.12 105 GLU A C 1
ATOM 817 O O . GLU A 1 105 ? -19.610 -13.101 34.829 1.00 97.12 105 GLU A O 1
ATOM 822 N N . LEU A 1 106 ? -20.113 -11.658 36.470 1.00 96.94 106 LEU A N 1
ATOM 823 C CA . LEU A 1 106 ? -20.235 -10.500 35.583 1.00 96.94 106 LEU A CA 1
ATOM 824 C C . LEU A 1 106 ? -18.885 -10.084 34.998 1.00 96.94 106 LEU A C 1
ATOM 826 O O . LEU A 1 106 ? -18.823 -9.696 33.832 1.00 96.94 106 LEU A O 1
ATOM 830 N N . GLN A 1 107 ? -17.810 -10.174 35.780 1.00 97.38 107 GLN A N 1
ATOM 831 C CA . GLN A 1 107 ? -16.452 -9.931 35.298 1.00 97.38 107 GLN A CA 1
ATOM 832 C C . GLN A 1 107 ? -16.059 -10.956 34.235 1.00 97.38 107 GLN A C 1
ATOM 834 O O . GLN A 1 107 ? -15.538 -10.567 33.193 1.00 97.38 107 GLN A O 1
ATOM 839 N N . GLU A 1 108 ? -16.369 -12.234 34.447 1.00 97.44 108 GLU A N 1
ATOM 840 C CA . GLU A 1 108 ? -16.098 -13.288 33.469 1.00 97.44 108 GLU A CA 1
ATOM 841 C C . GLU A 1 108 ? -16.956 -13.142 32.199 1.00 97.44 108 GLU A C 1
ATOM 843 O O . GLU A 1 108 ? -16.493 -13.362 31.081 1.00 97.44 108 GLU A O 1
ATOM 848 N N . ALA A 1 109 ? -18.218 -12.731 32.333 1.00 96.88 109 ALA A N 1
ATOM 849 C CA . ALA A 1 109 ? -19.049 -12.408 31.176 1.00 96.88 109 ALA A CA 1
ATOM 850 C C . ALA A 1 109 ? -18.476 -11.218 30.389 1.00 96.88 109 ALA A C 1
ATOM 852 O O . ALA A 1 109 ? -18.436 -11.253 29.160 1.00 96.88 109 ALA A O 1
ATOM 853 N N . LEU A 1 110 ? -17.987 -10.189 31.087 1.00 97.50 110 LEU A N 1
ATOM 854 C CA . LEU A 1 110 ? -17.378 -9.018 30.464 1.00 97.50 110 LEU A CA 1
ATOM 855 C C . LEU A 1 110 ? -16.075 -9.360 29.735 1.00 97.50 110 LEU A C 1
ATOM 857 O O . LEU A 1 110 ? -15.851 -8.838 28.645 1.00 97.50 110 LEU A O 1
ATOM 861 N N . THR A 1 111 ? -15.219 -10.216 30.302 1.00 97.25 111 THR A N 1
ATOM 862 C CA . THR A 1 111 ? -13.994 -10.656 29.616 1.00 97.25 111 THR A CA 1
ATOM 863 C C . THR A 1 111 ? -14.326 -11.460 28.368 1.00 97.25 111 THR A C 1
ATOM 865 O O . THR A 1 111 ? -13.804 -11.148 27.305 1.00 97.25 111 THR A O 1
ATOM 868 N N . ARG A 1 112 ? -15.272 -12.405 28.444 1.00 96.94 112 ARG A N 1
ATOM 869 C CA . ARG A 1 112 ? -15.717 -13.172 27.268 1.00 96.94 112 ARG A CA 1
ATOM 870 C C . ARG A 1 112 ? -16.273 -12.282 26.157 1.00 96.94 112 ARG A C 1
ATOM 872 O O . ARG A 1 112 ? -16.017 -12.550 24.986 1.00 96.94 112 ARG A O 1
ATOM 879 N N . GLU A 1 113 ? -17.043 -11.251 26.498 1.00 96.81 113 GLU A N 1
ATOM 880 C CA . GLU A 1 113 ? -17.578 -10.315 25.502 1.00 96.81 113 GLU A CA 1
ATOM 881 C C . GLU A 1 113 ? -16.494 -9.410 24.908 1.00 96.81 113 GLU A C 1
ATOM 883 O O . GLU A 1 113 ? -16.518 -9.156 23.706 1.00 96.81 113 GLU A O 1
ATOM 888 N N . ARG A 1 114 ? -15.502 -8.986 25.701 1.00 96.88 114 ARG A N 1
ATOM 889 C CA . ARG A 1 114 ? -14.321 -8.275 25.182 1.00 96.88 114 ARG A CA 1
ATOM 890 C C . ARG A 1 114 ? -13.521 -9.146 24.221 1.00 96.88 114 ARG A C 1
ATOM 892 O O . ARG A 1 114 ? -13.304 -8.732 23.094 1.00 96.88 114 ARG A O 1
ATOM 899 N N . ASP A 1 115 ? -13.215 -10.383 24.605 1.00 96.88 115 ASP A N 1
ATOM 900 C CA . ASP A 1 115 ? -12.493 -11.322 23.742 1.00 96.88 115 ASP A CA 1
ATOM 901 C C . ASP A 1 115 ? -13.245 -11.588 22.428 1.00 96.88 115 ASP A C 1
ATOM 903 O O . ASP A 1 115 ? -12.638 -11.790 21.377 1.00 96.88 115 ASP A O 1
ATOM 907 N N . ARG A 1 116 ? -14.584 -11.621 22.470 1.00 96.44 116 ARG A N 1
ATOM 908 C CA . ARG A 1 116 ? -15.414 -11.727 21.263 1.00 96.44 116 ARG A CA 1
ATOM 909 C C . ARG A 1 116 ? -15.304 -10.477 20.401 1.00 96.44 116 ARG A C 1
ATOM 911 O O . ARG A 1 116 ? -15.127 -10.617 19.195 1.00 96.44 116 ARG A O 1
ATOM 918 N N . ALA A 1 117 ? -15.408 -9.292 20.999 1.00 95.62 117 ALA A N 1
ATOM 919 C CA . ALA A 1 117 ? -15.269 -8.027 20.286 1.00 95.62 117 ALA A CA 1
ATOM 920 C C . ALA A 1 117 ? -13.894 -7.916 19.611 1.00 95.62 117 ALA A C 1
ATOM 922 O O . ALA A 1 117 ? -13.842 -7.662 18.411 1.00 95.62 117 ALA A O 1
ATOM 923 N N . ASP A 1 118 ? -12.818 -8.230 20.332 1.00 96.50 118 ASP A N 1
ATOM 924 C CA . ASP A 1 118 ? -11.447 -8.197 19.813 1.00 96.50 118 ASP A CA 1
ATOM 925 C C . ASP A 1 118 ? -11.285 -9.147 18.613 1.00 96.50 118 ASP A C 1
ATOM 927 O O . ASP A 1 118 ? -10.750 -8.767 17.574 1.00 96.50 118 ASP A O 1
ATOM 931 N N . ARG A 1 119 ? -11.843 -10.365 18.687 1.00 95.94 119 ARG A N 1
ATOM 932 C CA . ARG A 1 119 ? -11.836 -11.307 17.550 1.00 95.94 119 ARG A CA 1
ATOM 933 C C . ARG A 1 119 ? -12.595 -10.776 16.337 1.00 95.94 119 ARG A C 1
ATOM 935 O O . ARG A 1 119 ? -12.152 -10.991 15.210 1.00 95.94 119 ARG A O 1
ATOM 942 N N . PHE A 1 120 ? -13.731 -10.112 16.548 1.00 95.62 120 PHE A N 1
ATOM 943 C CA . PHE A 1 120 ? -14.484 -9.500 15.454 1.00 95.62 120 PHE A CA 1
ATOM 944 C C . PHE A 1 120 ? -13.741 -8.311 14.842 1.00 95.62 120 PHE A C 1
ATOM 946 O O . PHE A 1 120 ? -13.804 -8.121 13.628 1.00 95.62 120 PHE A O 1
ATOM 953 N N . GLU A 1 121 ? -13.032 -7.519 15.647 1.00 95.31 121 GLU A N 1
ATOM 954 C CA . GLU A 1 121 ? -12.188 -6.430 15.152 1.00 95.31 121 GLU A CA 1
ATOM 955 C C . GLU A 1 121 ? -11.015 -6.966 14.326 1.00 95.31 121 GLU A C 1
ATOM 957 O O . GLU A 1 121 ? -10.815 -6.503 13.199 1.00 95.31 121 GLU A O 1
ATOM 962 N N . ASP A 1 122 ? -10.330 -8.001 14.818 1.00 94.81 122 ASP A N 1
ATOM 963 C CA . ASP A 1 122 ? -9.259 -8.695 14.098 1.00 94.81 122 ASP A CA 1
ATOM 964 C C . ASP A 1 122 ? -9.751 -9.272 12.764 1.00 94.81 122 ASP A C 1
ATOM 966 O O . ASP A 1 122 ? -9.109 -9.107 11.725 1.00 94.81 122 ASP A O 1
ATOM 970 N N . GLU A 1 123 ? -10.902 -9.949 12.761 1.00 94.25 123 GLU A N 1
ATOM 971 C CA . GLU A 1 123 ? -11.487 -10.517 11.545 1.00 94.25 123 GLU A CA 1
ATOM 972 C C . GLU A 1 123 ? -11.898 -9.422 10.556 1.00 94.25 123 GLU A C 1
ATOM 974 O O . GLU A 1 123 ? -11.568 -9.504 9.369 1.00 94.25 123 GLU A O 1
ATOM 979 N N . ARG A 1 124 ? -12.537 -8.347 11.037 1.00 93.69 124 ARG A N 1
ATOM 980 C CA . ARG A 1 124 ? -12.882 -7.184 10.209 1.00 93.69 124 ARG A CA 1
ATOM 981 C C . ARG A 1 124 ? -11.633 -6.571 9.590 1.00 93.69 124 ARG A C 1
ATOM 983 O O . ARG A 1 124 ? -11.642 -6.230 8.409 1.00 93.69 124 ARG A O 1
ATOM 990 N N . GLN A 1 125 ? -10.569 -6.415 10.370 1.00 92.62 125 GLN A N 1
ATOM 991 C CA . GLN A 1 125 ? -9.326 -5.835 9.888 1.00 92.62 125 GLN A CA 1
ATOM 992 C C . GLN A 1 125 ? -8.662 -6.734 8.843 1.00 92.62 125 GLN A C 1
ATOM 994 O O . GLN A 1 125 ? -8.318 -6.247 7.768 1.00 92.62 125 GLN A O 1
ATOM 999 N N . ARG A 1 126 ? -8.608 -8.050 9.072 1.00 92.06 126 ARG A N 1
ATOM 1000 C CA . ARG A 1 126 ? -8.112 -9.019 8.079 1.00 92.06 126 ARG A CA 1
ATOM 1001 C C . ARG A 1 126 ? -8.906 -8.984 6.776 1.00 92.06 126 ARG A C 1
ATOM 1003 O O . ARG A 1 126 ? -8.305 -8.989 5.705 1.00 92.06 126 ARG A O 1
ATOM 1010 N N . LEU A 1 127 ? -10.235 -8.917 6.849 1.00 90.62 127 LEU A N 1
ATOM 1011 C CA . LEU A 1 127 ? -11.098 -8.830 5.666 1.00 90.62 127 LEU A CA 1
ATOM 1012 C C . LEU A 1 127 ? -10.919 -7.515 4.894 1.00 90.62 127 LEU A C 1
ATOM 1014 O O . LEU A 1 127 ? -11.106 -7.498 3.681 1.00 90.62 127 LEU A O 1
ATOM 1018 N N . LEU A 1 128 ? -10.547 -6.423 5.566 1.00 90.38 128 LEU A N 1
ATOM 1019 C CA . LEU A 1 128 ? -10.237 -5.141 4.922 1.00 90.38 128 LEU A CA 1
ATOM 1020 C C . LEU A 1 128 ? -8.813 -5.096 4.349 1.00 90.38 128 LEU A C 1
ATOM 1022 O O . LEU A 1 128 ? -8.585 -4.457 3.321 1.00 90.38 128 LEU A O 1
ATOM 1026 N N . GLU A 1 129 ? -7.855 -5.751 5.003 1.00 90.00 129 GLU A N 1
ATOM 1027 C CA . GLU A 1 129 ? -6.453 -5.800 4.581 1.00 90.00 129 GLU A CA 1
ATOM 1028 C C . GLU A 1 129 ? -6.228 -6.772 3.420 1.00 90.00 129 GLU A C 1
ATOM 1030 O O . GLU A 1 129 ? -5.498 -6.435 2.491 1.00 90.00 129 GLU A O 1
ATOM 1035 N N . ALA A 1 130 ? -6.899 -7.927 3.400 1.00 85.50 130 ALA A N 1
ATOM 1036 C CA . ALA A 1 130 ? -6.785 -8.909 2.320 1.00 85.50 130 ALA A CA 1
ATOM 1037 C C . ALA A 1 130 ? -6.945 -8.297 0.907 1.00 85.50 130 ALA A C 1
ATOM 1039 O O . ALA A 1 130 ? -5.992 -8.387 0.125 1.00 85.50 130 ALA A O 1
ATOM 1040 N N . PRO A 1 131 ? -8.042 -7.584 0.575 1.00 82.06 131 PRO A N 1
ATOM 1041 C CA . PRO A 1 131 ? -8.196 -6.977 -0.746 1.00 82.06 131 PRO A CA 1
ATOM 1042 C C . PRO A 1 131 ? -7.199 -5.838 -0.997 1.00 82.06 131 PRO A C 1
ATOM 1044 O O . PRO A 1 131 ? -6.808 -5.611 -2.139 1.00 82.06 131 PRO A O 1
ATOM 1047 N N . ARG A 1 132 ? -6.743 -5.122 0.044 1.00 81.69 132 ARG A N 1
ATOM 1048 C CA . ARG A 1 132 ? -5.694 -4.097 -0.112 1.00 81.69 132 ARG A CA 1
ATOM 1049 C C . ARG A 1 132 ? -4.371 -4.724 -0.528 1.00 81.69 132 ARG A C 1
ATOM 1051 O O . ARG A 1 132 ? -3.760 -4.250 -1.479 1.00 81.69 132 ARG A O 1
ATOM 1058 N N . THR A 1 133 ? -3.970 -5.810 0.132 1.00 84.81 133 THR A N 1
ATOM 1059 C CA . THR A 1 133 ? -2.720 -6.506 -0.196 1.00 84.81 133 THR A CA 1
ATOM 1060 C C . THR A 1 133 ? -2.754 -7.128 -1.588 1.00 84.81 133 THR A C 1
ATOM 1062 O O . THR A 1 133 ? -1.739 -7.137 -2.277 1.00 84.81 133 THR A O 1
ATOM 1065 N N . GLU A 1 134 ? -3.912 -7.609 -2.040 1.00 87.25 134 GLU A N 1
ATOM 1066 C CA . GLU A 1 134 ? -4.082 -8.143 -3.392 1.00 87.25 134 GLU A CA 1
ATOM 1067 C C . GLU A 1 134 ? -3.959 -7.045 -4.456 1.00 87.25 134 GLU A C 1
ATOM 1069 O O . GLU A 1 134 ? -3.176 -7.182 -5.394 1.00 87.25 134 GLU A O 1
ATOM 1074 N N . VAL A 1 135 ? -4.628 -5.905 -4.256 1.00 89.94 135 VAL A N 1
ATOM 1075 C CA . VAL A 1 135 ? -4.506 -4.741 -5.148 1.00 89.94 135 VAL A CA 1
ATOM 1076 C C . VAL A 1 135 ? -3.073 -4.201 -5.178 1.00 89.94 135 VAL A C 1
ATOM 1078 O O . VAL A 1 135 ? -2.586 -3.796 -6.232 1.00 89.94 135 VAL A O 1
ATOM 1081 N N . GLU A 1 136 ? -2.377 -4.175 -4.042 1.00 89.38 136 GLU A N 1
ATOM 1082 C CA . GLU A 1 136 ? -0.973 -3.755 -3.974 1.00 89.38 136 GLU A CA 1
ATOM 1083 C C . GLU A 1 136 ? -0.044 -4.717 -4.723 1.00 89.38 136 GLU A C 1
ATOM 1085 O O . GLU A 1 136 ? 0.837 -4.260 -5.453 1.00 89.38 136 GLU A O 1
ATOM 1090 N N . ARG A 1 137 ? -0.267 -6.032 -4.608 1.00 89.81 137 ARG A N 1
ATOM 1091 C CA . ARG A 1 137 ? 0.476 -7.047 -5.372 1.00 89.81 137 ARG A CA 1
ATOM 1092 C C . ARG A 1 137 ? 0.251 -6.892 -6.869 1.00 89.81 137 ARG A C 1
ATOM 1094 O O . ARG A 1 137 ? 1.222 -6.822 -7.615 1.00 89.81 137 ARG A O 1
ATOM 1101 N N . GLU A 1 138 ? -1.000 -6.748 -7.294 1.00 92.38 138 GLU A N 1
ATOM 1102 C CA . GLU A 1 138 ? -1.337 -6.571 -8.708 1.00 92.38 138 GLU A CA 1
ATOM 1103 C C . GLU A 1 138 ? -0.731 -5.275 -9.272 1.00 92.38 138 GLU A C 1
ATOM 1105 O O . GLU A 1 138 ? -0.207 -5.245 -10.386 1.00 92.38 138 GLU A O 1
ATOM 1110 N N . ARG A 1 139 ? -0.740 -4.186 -8.493 1.00 92.88 139 ARG A N 1
ATOM 1111 C CA . ARG A 1 139 ? -0.063 -2.938 -8.876 1.00 92.88 139 ARG A CA 1
ATOM 1112 C C . ARG A 1 139 ? 1.443 -3.131 -9.026 1.00 92.88 139 ARG A C 1
ATOM 1114 O O . ARG A 1 139 ? 1.997 -2.660 -10.016 1.00 92.88 139 ARG A O 1
ATOM 1121 N N . ALA A 1 140 ? 2.084 -3.825 -8.088 1.00 94.19 140 ALA A N 1
ATOM 1122 C CA . ALA A 1 140 ? 3.516 -4.098 -8.143 1.00 94.19 140 ALA A CA 1
ATOM 1123 C C . ALA A 1 140 ? 3.891 -4.988 -9.341 1.00 94.19 140 ALA A C 1
ATOM 1125 O O . ALA A 1 140 ? 4.911 -4.748 -9.984 1.00 94.19 140 ALA A O 1
ATOM 1126 N N . GLU A 1 141 ? 3.070 -5.985 -9.676 1.00 95.06 141 GLU A N 1
ATOM 1127 C CA . GLU A 1 141 ? 3.257 -6.819 -10.870 1.00 95.06 141 GLU A CA 1
ATOM 1128 C C . GLU A 1 141 ? 3.134 -5.995 -12.152 1.00 95.06 141 GLU A C 1
ATOM 1130 O O . GLU A 1 141 ? 4.053 -5.995 -12.969 1.00 95.06 141 GLU A O 1
ATOM 1135 N N . ARG A 1 142 ? 2.072 -5.192 -12.283 1.00 95.75 142 ARG A N 1
ATOM 1136 C CA . ARG A 1 142 ? 1.889 -4.298 -13.438 1.00 95.75 142 ARG A CA 1
ATOM 1137 C C . ARG A 1 142 ? 3.026 -3.291 -13.584 1.00 95.75 142 ARG A C 1
ATOM 1139 O O . ARG A 1 142 ? 3.390 -2.929 -14.699 1.00 95.75 142 ARG A O 1
ATOM 1146 N N . GLU A 1 143 ? 3.572 -2.796 -12.478 1.00 96.38 143 GLU A N 1
ATOM 1147 C CA . GLU A 1 143 ? 4.714 -1.885 -12.508 1.00 96.38 143 GLU A CA 1
ATOM 1148 C C . GLU A 1 143 ? 5.986 -2.588 -12.992 1.00 96.38 143 GLU A C 1
ATOM 1150 O O . GLU A 1 143 ? 6.698 -2.042 -13.833 1.00 96.38 143 GLU A O 1
ATOM 1155 N N . ARG A 1 144 ? 6.241 -3.822 -12.543 1.00 96.81 144 ARG A N 1
ATOM 1156 C CA . ARG A 1 144 ? 7.359 -4.637 -13.043 1.00 96.81 144 ARG A CA 1
ATOM 1157 C C . ARG A 1 144 ? 7.225 -4.921 -14.532 1.00 96.81 144 ARG A C 1
ATOM 1159 O O . ARG A 1 144 ? 8.185 -4.720 -15.268 1.00 96.81 144 ARG A O 1
ATOM 1166 N N . GLU A 1 145 ? 6.038 -5.311 -14.988 1.00 96.81 145 GLU A N 1
ATOM 1167 C CA . GLU A 1 145 ? 5.769 -5.540 -16.411 1.00 96.81 145 GLU A CA 1
ATOM 1168 C C . GLU A 1 145 ? 6.006 -4.277 -17.245 1.00 96.81 145 GLU A C 1
ATOM 1170 O O . GLU A 1 145 ? 6.611 -4.345 -18.315 1.00 96.81 145 GLU A O 1
ATOM 1175 N N . ARG A 1 146 ? 5.587 -3.107 -16.742 1.00 97.25 146 ARG A N 1
ATOM 1176 C CA . ARG A 1 146 ? 5.870 -1.816 -17.388 1.00 97.25 146 ARG A CA 1
ATOM 1177 C C . ARG A 1 146 ? 7.366 -1.536 -17.462 1.00 97.25 146 ARG A C 1
ATOM 1179 O O . ARG A 1 146 ? 7.849 -1.187 -18.532 1.00 97.25 146 ARG A O 1
ATOM 1186 N N . GLN A 1 147 ? 8.097 -1.727 -16.366 1.00 97.12 147 GLN A N 1
ATOM 1187 C CA . GLN A 1 147 ? 9.546 -1.518 -16.337 1.00 97.12 147 GLN A CA 1
ATOM 1188 C C . GLN A 1 147 ? 10.281 -2.475 -17.285 1.00 97.12 147 GLN A C 1
ATOM 1190 O O . GLN A 1 147 ? 11.224 -2.074 -17.965 1.00 97.12 147 GLN A O 1
ATOM 1195 N N . GLU A 1 148 ? 9.856 -3.736 -17.366 1.00 97.38 148 GLU A N 1
ATOM 1196 C CA . GLU A 1 148 ? 10.416 -4.695 -18.319 1.00 97.38 148 GLU A CA 1
ATOM 1197 C C . GLU A 1 148 ? 10.104 -4.316 -19.768 1.00 97.38 148 GLU A C 1
ATOM 1199 O O . GLU A 1 148 ? 10.986 -4.402 -20.623 1.00 97.38 148 GLU A O 1
ATOM 1204 N N . ALA A 1 149 ? 8.879 -3.871 -20.054 1.00 97.06 149 ALA A N 1
ATOM 1205 C CA . ALA A 1 149 ? 8.503 -3.394 -21.380 1.00 97.06 149 ALA A CA 1
ATOM 1206 C C . ALA A 1 149 ? 9.329 -2.164 -21.788 1.00 97.06 149 ALA A C 1
ATOM 1208 O O . ALA A 1 149 ? 9.872 -2.134 -22.890 1.00 97.06 149 ALA A O 1
ATOM 1209 N N . GLU A 1 150 ? 9.503 -1.198 -20.885 1.00 97.88 150 GLU A N 1
ATOM 1210 C CA . GLU A 1 150 ? 10.341 -0.017 -21.117 1.00 97.88 150 GLU A CA 1
ATOM 1211 C C . GLU A 1 150 ? 11.805 -0.388 -21.361 1.00 97.88 150 GLU A C 1
ATOM 1213 O O . GLU A 1 150 ? 12.433 0.159 -22.267 1.00 97.88 150 GLU A O 1
ATOM 1218 N N . ARG A 1 151 ? 12.351 -1.354 -20.612 1.00 98.12 151 ARG A N 1
ATOM 1219 C CA . ARG A 1 151 ? 13.711 -1.863 -20.848 1.00 98.12 151 ARG A CA 1
ATOM 1220 C C . ARG A 1 151 ? 13.849 -2.499 -22.223 1.00 98.12 151 ARG A C 1
ATOM 1222 O O . ARG A 1 151 ? 14.779 -2.158 -22.944 1.00 98.12 151 ARG A O 1
ATOM 1229 N N . ARG A 1 152 ? 12.907 -3.361 -22.614 1.00 97.81 152 ARG A N 1
ATOM 1230 C CA . ARG A 1 152 ? 12.900 -3.975 -23.953 1.00 97.81 152 ARG A CA 1
ATOM 1231 C C . ARG A 1 152 ? 12.786 -2.918 -25.046 1.00 97.81 152 ARG A C 1
ATOM 1233 O O . ARG A 1 152 ? 13.429 -3.030 -26.084 1.00 97.81 152 ARG A O 1
ATOM 1240 N N . ASP A 1 153 ? 11.982 -1.883 -24.834 1.00 97.94 153 ASP A N 1
ATOM 1241 C CA . ASP A 1 153 ? 11.861 -0.770 -25.774 1.00 97.94 153 ASP A CA 1
ATOM 1242 C C . ASP A 1 153 ? 13.157 0.023 -25.887 1.00 97.94 153 ASP A C 1
ATOM 1244 O O . ASP A 1 153 ? 13.552 0.383 -26.998 1.00 97.94 153 ASP A O 1
ATOM 1248 N N . GLN A 1 154 ? 13.831 0.264 -24.765 1.00 97.75 154 GLN A 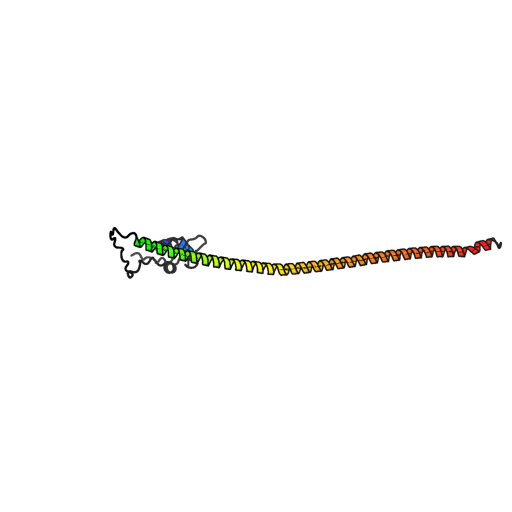N 1
ATOM 1249 C CA . GLN A 1 154 ? 15.120 0.938 -24.749 1.00 97.75 154 GLN A CA 1
ATOM 1250 C C . GLN A 1 154 ? 16.190 0.109 -25.465 1.00 97.75 154 GLN A C 1
ATOM 1252 O O . GLN A 1 154 ? 16.861 0.628 -26.349 1.00 97.75 154 GLN A O 1
ATOM 1257 N N . GLU A 1 155 ? 16.283 -1.189 -25.177 1.00 98.00 155 GLU A N 1
ATOM 1258 C CA . GLU A 1 155 ? 17.210 -2.102 -25.857 1.00 98.00 155 GLU A CA 1
ATOM 1259 C C . GLU A 1 155 ? 16.976 -2.116 -27.372 1.00 98.00 155 GLU A C 1
ATOM 1261 O O . GLU A 1 155 ? 17.924 -1.992 -28.147 1.00 98.00 155 GLU A O 1
ATOM 1266 N N . ARG A 1 156 ? 15.709 -2.171 -27.809 1.00 97.75 156 ARG A N 1
ATOM 1267 C CA . ARG A 1 156 ? 15.354 -2.094 -29.236 1.00 97.75 156 ARG A CA 1
ATOM 1268 C C . ARG A 1 156 ? 15.756 -0.764 -29.870 1.00 97.75 156 ARG A C 1
ATOM 1270 O O . ARG A 1 156 ? 16.157 -0.744 -31.034 1.00 97.75 156 ARG A O 1
ATOM 1277 N N . ARG A 1 157 ? 15.628 0.351 -29.145 1.00 97.81 157 ARG A N 1
ATOM 1278 C CA . ARG A 1 157 ? 16.055 1.675 -29.626 1.00 97.81 157 ARG A CA 1
ATOM 1279 C C . ARG A 1 157 ? 17.569 1.749 -29.760 1.00 97.81 157 ARG A C 1
ATOM 1281 O O . ARG A 1 157 ? 18.045 2.180 -30.807 1.00 97.81 157 ARG A O 1
ATOM 1288 N N . ASP A 1 158 ? 18.293 1.284 -28.751 1.00 98.06 158 ASP A N 1
ATOM 1289 C CA . ASP A 1 158 ? 19.753 1.283 -28.737 1.00 98.06 158 ASP A CA 1
ATOM 1290 C C . ASP A 1 158 ? 20.307 0.388 -29.857 1.00 98.06 158 ASP A C 1
ATOM 1292 O O . ASP A 1 158 ? 21.242 0.764 -30.563 1.00 98.06 158 ASP A O 1
ATOM 1296 N N . GLU A 1 159 ? 19.709 -0.786 -30.077 1.00 97.94 159 GLU A N 1
ATOM 1297 C CA . GLU A 1 159 ? 20.072 -1.674 -31.184 1.00 97.94 159 GLU A CA 1
ATOM 1298 C C . GLU A 1 159 ? 19.776 -1.036 -32.548 1.00 97.94 159 GLU A C 1
ATOM 1300 O O . GLU A 1 159 ? 20.629 -1.044 -33.439 1.00 97.94 159 GLU A O 1
ATOM 1305 N N . ALA A 1 160 ? 18.608 -0.409 -32.707 1.00 98.00 160 ALA A N 1
ATOM 1306 C CA . ALA A 1 160 ? 18.273 0.309 -33.932 1.00 98.00 160 ALA A CA 1
ATOM 1307 C C . ALA A 1 160 ? 19.243 1.469 -34.207 1.00 98.00 160 ALA A C 1
ATOM 1309 O O . ALA A 1 160 ? 19.593 1.719 -35.362 1.00 98.00 160 ALA A O 1
ATOM 1310 N N . GLU A 1 161 ? 19.696 2.175 -33.171 1.00 98.19 161 GLU A N 1
ATOM 1311 C CA . GLU A 1 161 ? 20.702 3.228 -33.296 1.00 98.19 161 GLU A CA 1
ATOM 1312 C C . GLU A 1 161 ? 22.066 2.664 -33.711 1.00 98.19 161 GLU A C 1
ATOM 1314 O O . GLU A 1 161 ? 22.697 3.197 -34.626 1.00 98.19 161 GLU A O 1
ATOM 1319 N N . ARG A 1 162 ? 22.495 1.541 -33.121 1.00 98.06 162 ARG A N 1
ATOM 1320 C CA . ARG A 1 162 ? 23.730 0.848 -33.528 1.00 98.06 162 ARG A CA 1
ATOM 1321 C C . ARG A 1 162 ? 23.696 0.468 -35.004 1.00 98.06 162 ARG A C 1
ATOM 1323 O O . ARG A 1 162 ? 24.617 0.824 -35.737 1.00 98.06 162 ARG A O 1
ATOM 1330 N N . LEU A 1 163 ? 22.611 -0.160 -35.456 1.00 98.00 163 LEU A N 1
ATOM 1331 C CA . LEU A 1 163 ? 22.443 -0.551 -36.858 1.00 98.00 163 LEU A CA 1
ATOM 1332 C C . LEU A 1 163 ? 22.415 0.659 -37.801 1.00 98.00 163 LEU A C 1
ATOM 1334 O O . LEU A 1 163 ? 22.973 0.606 -38.896 1.00 98.00 163 LEU A O 1
ATOM 1338 N N . ARG A 1 164 ? 21.798 1.775 -37.389 1.00 98.06 164 ARG A N 1
ATOM 1339 C CA . ARG A 1 164 ? 21.828 3.027 -38.166 1.00 98.06 164 ARG A CA 1
ATOM 1340 C C . ARG A 1 164 ? 23.249 3.554 -38.326 1.00 98.06 164 ARG A C 1
ATOM 1342 O O . ARG A 1 164 ? 23.637 3.882 -39.445 1.00 98.06 164 ARG A O 1
ATOM 1349 N N . ASN A 1 165 ? 24.018 3.589 -37.242 1.00 98.12 165 ASN A N 1
ATOM 1350 C CA . ASN A 1 165 ? 25.405 4.048 -37.263 1.00 98.12 165 ASN A CA 1
ATOM 1351 C C . ASN A 1 165 ? 26.293 3.132 -38.122 1.00 98.12 165 ASN A C 1
ATOM 1353 O O . ASN A 1 165 ? 27.158 3.614 -38.852 1.00 98.12 165 ASN A O 1
ATOM 1357 N N . GLU A 1 166 ? 26.074 1.817 -38.080 1.00 98.12 166 GLU A N 1
ATOM 1358 C CA . GLU A 1 166 ? 26.767 0.856 -38.948 1.00 98.12 166 GLU A CA 1
ATOM 1359 C C . GLU A 1 166 ? 26.425 1.059 -40.427 1.00 98.12 166 GLU A C 1
ATOM 1361 O O . GLU A 1 166 ? 27.328 1.110 -41.264 1.00 98.12 166 GLU A O 1
ATOM 1366 N N . LEU A 1 167 ? 25.143 1.249 -40.756 1.00 98.19 167 LEU A N 1
ATOM 1367 C CA . LEU A 1 167 ? 24.711 1.557 -42.121 1.00 98.19 167 LEU A CA 1
ATOM 1368 C C . LEU A 1 167 ? 25.301 2.874 -42.629 1.00 98.19 167 LEU A C 1
ATOM 1370 O O . LEU A 1 167 ? 25.671 2.969 -43.798 1.00 98.19 167 LEU A O 1
ATOM 1374 N N . GLU A 1 168 ? 25.393 3.891 -41.774 1.00 98.06 168 GLU A N 1
ATOM 1375 C CA . GLU A 1 168 ? 26.010 5.164 -42.134 1.00 98.06 168 GLU A CA 1
ATOM 1376 C C . GLU A 1 168 ? 27.507 5.005 -42.418 1.00 98.06 168 GLU A C 1
ATOM 1378 O O . GLU A 1 168 ? 27.985 5.491 -43.443 1.00 98.06 168 GLU A O 1
ATOM 1383 N N . ARG A 1 169 ? 28.235 4.255 -41.582 1.00 97.62 169 ARG A N 1
ATOM 1384 C CA . ARG A 1 169 ? 29.650 3.932 -41.830 1.00 97.62 169 ARG A CA 1
ATOM 1385 C C . ARG A 1 169 ? 29.835 3.178 -43.142 1.00 97.62 169 ARG A C 1
ATOM 1387 O O . ARG A 1 169 ? 30.678 3.565 -43.944 1.00 97.62 169 ARG A O 1
ATOM 1394 N N . ALA A 1 170 ? 29.009 2.166 -43.402 1.00 97.44 170 ALA A N 1
ATOM 1395 C CA . ALA A 1 170 ? 29.060 1.412 -44.651 1.00 97.44 170 ALA A CA 1
ATOM 1396 C C . ALA A 1 170 ? 28.785 2.304 -45.877 1.00 97.44 170 ALA A C 1
ATOM 1398 O O . ALA A 1 170 ? 29.443 2.162 -46.906 1.00 97.44 170 ALA A O 1
ATOM 1399 N N . ARG A 1 171 ? 27.852 3.262 -45.770 1.00 97.81 171 ARG A N 1
ATOM 1400 C CA . ARG A 1 171 ? 27.608 4.262 -46.825 1.00 97.81 171 ARG A CA 1
ATOM 1401 C C . ARG A 1 171 ? 28.816 5.169 -47.044 1.00 97.81 171 ARG A C 1
ATOM 1403 O O . ARG A 1 171 ? 29.209 5.372 -48.186 1.00 97.81 171 ARG A O 1
ATOM 1410 N N . GLN A 1 172 ? 29.431 5.669 -45.973 1.00 97.19 172 GLN A N 1
ATOM 1411 C CA . GLN A 1 172 ? 30.638 6.497 -46.069 1.00 97.19 172 GLN A CA 1
ATOM 1412 C C . GLN A 1 172 ? 31.803 5.733 -46.716 1.00 97.19 172 GLN A C 1
ATOM 1414 O O . GLN A 1 172 ? 32.538 6.298 -47.526 1.00 97.19 172 GLN A O 1
ATOM 1419 N N . GLU A 1 173 ? 31.960 4.447 -46.398 1.00 97.31 173 GLU A N 1
ATOM 1420 C CA . GLU A 1 173 ? 32.947 3.580 -47.046 1.00 97.31 173 GLU A CA 1
ATOM 1421 C C . GLU A 1 173 ? 32.643 3.379 -48.532 1.00 97.31 173 GLU A C 1
ATOM 1423 O O . GLU A 1 173 ? 33.551 3.505 -49.353 1.00 97.31 173 GLU A O 1
ATOM 1428 N N . GLN A 1 174 ? 31.382 3.136 -48.904 1.00 96.19 174 GLN A N 1
ATOM 1429 C CA . GLN A 1 174 ? 30.987 3.049 -50.312 1.00 96.19 174 GLN A CA 1
ATOM 1430 C C . GLN A 1 174 ? 31.276 4.344 -51.072 1.00 96.19 174 GLN A C 1
ATOM 1432 O O . GLN A 1 174 ? 31.854 4.289 -52.156 1.00 96.19 174 GLN A O 1
ATOM 1437 N N . ASP A 1 175 ? 30.936 5.501 -50.502 1.00 97.19 175 ASP A N 1
ATOM 1438 C CA . ASP A 1 175 ? 31.210 6.804 -51.113 1.00 97.19 175 ASP A CA 1
ATOM 1439 C C . ASP A 1 175 ? 32.714 7.046 -51.275 1.00 97.19 175 ASP A C 1
ATOM 1441 O O . ASP A 1 175 ? 33.162 7.568 -52.300 1.00 97.19 175 ASP A O 1
ATOM 1445 N N . ARG A 1 176 ? 33.516 6.647 -50.282 1.00 97.25 176 ARG A N 1
ATOM 1446 C CA . ARG A 1 176 ? 34.977 6.724 -50.357 1.00 97.25 176 ARG A CA 1
ATOM 1447 C C . ARG A 1 176 ? 35.520 5.843 -51.481 1.00 97.25 176 ARG A C 1
ATOM 1449 O O . ARG A 1 176 ? 36.279 6.335 -52.311 1.00 97.25 176 ARG A O 1
ATOM 1456 N N . LEU A 1 177 ? 35.109 4.577 -51.532 1.00 96.88 177 LEU A N 1
ATOM 1457 C CA . LEU A 1 177 ? 35.529 3.643 -52.577 1.00 96.88 177 LEU A CA 1
ATOM 1458 C C . LEU A 1 177 ? 35.074 4.105 -53.966 1.00 96.88 177 LEU A C 1
ATOM 1460 O O . LEU A 1 177 ? 35.816 3.948 -54.931 1.00 96.88 177 LEU A O 1
ATOM 1464 N N . ALA A 1 178 ? 33.887 4.704 -54.081 1.00 95.75 178 ALA A N 1
ATOM 1465 C CA . ALA A 1 178 ? 33.397 5.273 -55.332 1.00 95.75 178 ALA A CA 1
ATOM 1466 C C . ALA A 1 178 ? 34.285 6.430 -55.815 1.00 95.75 178 ALA A C 1
ATOM 1468 O O . ALA A 1 178 ? 34.662 6.457 -56.986 1.00 95.75 178 ALA A O 1
ATOM 1469 N N . ARG A 1 179 ? 34.687 7.338 -54.913 1.00 95.69 179 ARG A N 1
ATOM 1470 C CA . ARG A 1 179 ? 35.638 8.417 -55.233 1.00 95.69 179 ARG A CA 1
ATOM 1471 C C . ARG A 1 179 ? 36.996 7.865 -55.658 1.00 95.69 179 ARG A C 1
ATOM 1473 O O . ARG A 1 179 ? 37.506 8.275 -56.695 1.00 95.69 179 ARG A O 1
ATOM 1480 N N . GLU A 1 180 ? 37.542 6.907 -54.909 1.00 95.25 180 GLU A N 1
ATOM 1481 C CA . GLU A 1 180 ? 38.809 6.244 -55.250 1.00 95.25 180 GLU A CA 1
ATOM 1482 C C . GLU A 1 180 ? 38.720 5.555 -56.630 1.00 95.25 180 GLU A C 1
ATOM 1484 O O . GLU A 1 180 ? 39.622 5.680 -57.459 1.00 95.25 180 GLU A O 1
ATOM 1489 N N . ALA A 1 181 ? 37.604 4.886 -56.937 1.00 94.69 181 ALA A N 1
ATOM 1490 C CA . ALA A 1 181 ? 37.375 4.258 -58.237 1.00 94.69 181 ALA A CA 1
ATOM 1491 C C . ALA A 1 181 ? 37.275 5.278 -59.385 1.00 94.69 181 ALA A C 1
ATOM 1493 O O . ALA A 1 181 ? 37.824 5.039 -60.464 1.00 94.69 181 ALA A O 1
ATOM 1494 N N . ASP A 1 182 ? 36.599 6.408 -59.179 1.00 94.81 182 ASP A N 1
ATOM 1495 C CA . ASP A 1 182 ? 36.499 7.471 -60.182 1.00 94.81 182 ASP A CA 1
ATOM 1496 C C . ASP A 1 182 ? 37.841 8.180 -60.409 1.00 94.81 182 ASP A C 1
ATOM 1498 O O . ASP A 1 182 ? 38.191 8.469 -61.556 1.00 94.81 182 ASP A O 1
ATOM 1502 N N . GLU A 1 183 ? 38.645 8.382 -59.362 1.00 93.19 183 GLU A N 1
ATOM 1503 C CA . GLU A 1 183 ? 40.025 8.867 -59.482 1.00 93.19 183 GLU A CA 1
ATOM 1504 C C . GLU A 1 183 ? 40.886 7.914 -60.320 1.00 93.19 183 GLU A C 1
ATOM 1506 O O . GLU A 1 183 ? 41.572 8.350 -61.251 1.00 93.19 183 GLU A O 1
ATOM 1511 N N . LEU A 1 184 ? 40.805 6.605 -60.053 1.00 91.44 184 LEU A N 1
ATOM 1512 C CA . LEU A 1 184 ? 41.501 5.582 -60.839 1.00 91.44 184 LEU A CA 1
ATOM 1513 C C . LEU A 1 184 ? 41.027 5.565 -62.298 1.00 91.44 184 LEU A C 1
ATOM 1515 O O . LEU A 1 184 ? 41.854 5.506 -63.211 1.00 91.44 184 LEU A O 1
ATOM 1519 N N . ARG A 1 185 ? 39.715 5.675 -62.547 1.00 89.38 185 ARG A N 1
ATOM 1520 C CA . ARG A 1 185 ? 39.154 5.793 -63.906 1.00 89.38 185 ARG A CA 1
ATOM 1521 C C . ARG A 1 185 ? 39.688 7.027 -64.628 1.00 89.38 185 ARG A C 1
ATOM 1523 O O . ARG A 1 185 ? 40.110 6.920 -65.777 1.00 89.38 185 ARG A O 1
ATOM 1530 N N . GLN A 1 186 ? 39.722 8.184 -63.968 1.00 87.00 186 GLN A N 1
ATOM 1531 C CA . GLN A 1 186 ? 40.289 9.404 -64.547 1.00 87.00 186 GLN A CA 1
ATOM 1532 C C . GLN A 1 186 ? 41.791 9.273 -64.820 1.00 87.00 186 GLN A C 1
ATOM 1534 O O . GLN A 1 186 ? 42.268 9.758 -65.846 1.00 87.00 186 GLN A O 1
ATOM 1539 N N . ALA A 1 187 ? 42.550 8.614 -63.941 1.00 85.06 187 ALA A N 1
ATOM 1540 C CA . ALA A 1 187 ? 43.971 8.347 -64.155 1.00 85.06 187 ALA A CA 1
ATOM 1541 C C . ALA A 1 187 ? 44.207 7.426 -65.367 1.00 85.06 187 ALA A C 1
ATOM 1543 O O . ALA A 1 187 ? 45.087 7.696 -66.184 1.00 85.06 187 ALA A O 1
ATOM 1544 N N . LEU A 1 188 ? 43.372 6.397 -65.535 1.00 80.38 188 LEU A N 1
ATOM 1545 C CA . LEU A 1 188 ? 43.406 5.471 -66.673 1.00 80.38 188 LEU A CA 1
ATOM 1546 C C . LEU A 1 188 ? 42.936 6.093 -67.998 1.00 80.38 188 LEU A C 1
ATOM 1548 O O . LEU A 1 188 ? 43.274 5.568 -69.054 1.00 80.38 188 LEU A O 1
ATOM 1552 N N . LEU A 1 189 ? 42.202 7.210 -67.971 1.00 75.25 189 LEU A N 1
ATOM 1553 C CA . LEU A 1 189 ? 41.822 7.990 -69.161 1.00 75.25 189 LEU A CA 1
ATOM 1554 C C . LEU A 1 189 ? 42.909 8.987 -69.611 1.00 75.25 189 LEU A C 1
ATOM 1556 O O . LEU A 1 189 ? 42.870 9.474 -70.742 1.00 75.25 189 LEU A O 1
ATOM 1560 N N . LYS A 1 190 ? 43.944 9.233 -68.792 1.00 65.88 190 LYS A N 1
ATOM 1561 C CA . LYS A 1 190 ? 45.091 10.102 -69.130 1.00 65.88 190 LYS A CA 1
ATOM 1562 C C . LYS A 1 190 ? 46.213 9.512 -70.024 1.00 65.88 190 LYS A C 1
ATOM 1564 O O . LYS A 1 190 ? 47.108 10.290 -70.365 1.00 65.88 190 LYS A O 1
ATOM 1569 N N . PRO A 1 191 ? 46.252 8.241 -70.488 1.00 58.75 191 PRO A N 1
ATOM 1570 C CA . PRO A 1 191 ? 47.375 7.769 -71.300 1.00 58.75 191 PRO A CA 1
ATOM 1571 C C . PRO A 1 191 ? 47.362 8.308 -72.740 1.00 58.75 191 PRO A C 1
ATOM 1573 O O . PRO A 1 191 ? 48.374 8.194 -73.428 1.00 58.75 191 PRO A O 1
ATOM 1576 N N . GLN A 1 192 ? 46.292 8.961 -73.210 1.00 53.84 192 GLN A N 1
ATOM 1577 C CA . GLN A 1 192 ? 46.272 9.504 -74.576 1.00 53.84 192 GLN A CA 1
ATOM 1578 C C . GLN A 1 192 ? 47.006 10.847 -74.738 1.00 53.84 192 GLN A C 1
ATOM 1580 O O . GLN A 1 192 ? 47.486 11.137 -75.832 1.00 53.84 192 GLN A O 1
ATOM 1585 N N . SER A 1 193 ? 47.201 11.642 -73.678 1.00 54.38 193 SER A N 1
ATOM 1586 C CA . SER A 1 193 ? 47.936 12.916 -73.794 1.00 54.38 193 SER A CA 1
ATOM 1587 C C . SER A 1 193 ? 49.461 12.762 -73.747 1.00 54.38 193 SER A C 1
ATOM 1589 O O . SER A 1 193 ? 50.180 13.706 -74.076 1.00 54.38 193 SER A O 1
ATOM 1591 N N . LEU A 1 194 ? 49.969 11.592 -73.341 1.00 53.47 194 LEU A N 1
ATOM 1592 C CA . LEU A 1 194 ? 51.405 11.287 -73.356 1.00 53.47 194 LEU A CA 1
ATOM 1593 C C . LEU A 1 194 ? 51.843 10.655 -74.682 1.00 53.47 194 LEU A C 1
ATOM 1595 O O . LEU A 1 194 ? 52.874 11.054 -75.216 1.00 53.47 194 LEU A O 1
ATOM 1599 N N . TRP A 1 195 ? 51.031 9.775 -75.279 1.00 50.72 195 TRP A N 1
ATOM 1600 C CA . TRP A 1 195 ? 51.292 9.288 -76.640 1.00 50.72 195 TRP A CA 1
ATOM 1601 C C . TRP A 1 195 ? 51.121 10.391 -77.696 1.00 50.72 195 TRP A C 1
ATOM 1603 O O . TRP A 1 195 ? 51.964 10.492 -78.581 1.00 50.72 195 TRP A O 1
ATOM 1613 N N . ALA A 1 196 ? 50.148 11.302 -77.548 1.00 54.56 196 ALA A N 1
ATOM 1614 C CA . ALA A 1 196 ? 49.993 12.456 -78.445 1.00 54.56 196 ALA A CA 1
ATOM 1615 C C . ALA A 1 196 ? 51.194 13.426 -78.430 1.00 54.56 196 ALA A C 1
ATOM 1617 O O . ALA A 1 196 ? 51.456 14.099 -79.422 1.00 54.56 196 ALA A O 1
ATOM 1618 N N . ARG A 1 197 ? 51.960 13.481 -77.330 1.00 53.78 197 ARG A N 1
ATOM 1619 C CA . ARG A 1 197 ? 53.209 14.260 -77.248 1.00 53.78 197 ARG A CA 1
ATOM 1620 C C . ARG A 1 197 ? 54.430 13.516 -77.795 1.00 53.78 197 ARG A C 1
ATOM 1622 O O . ARG A 1 197 ? 55.391 14.173 -78.177 1.00 53.78 197 ARG A O 1
ATOM 1629 N N . LEU A 1 198 ? 54.400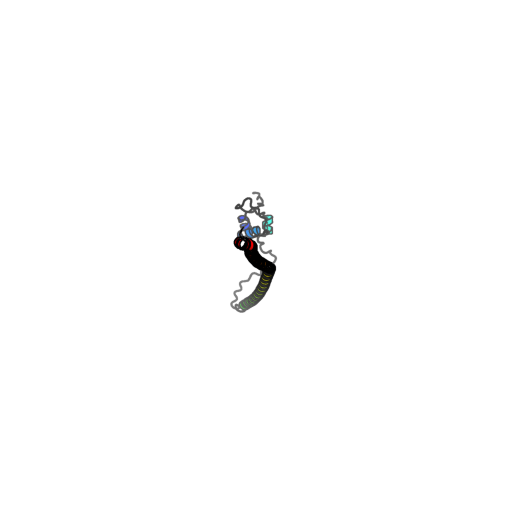 12.182 -77.851 1.00 54.78 198 LEU A N 1
ATOM 1630 C CA . LEU A 1 198 ? 55.497 11.373 -78.394 1.00 54.78 198 LEU A CA 1
ATOM 1631 C C . LEU A 1 198 ? 55.379 11.118 -79.906 1.00 54.78 198 LEU A C 1
ATOM 1633 O O . LEU A 1 198 ? 56.398 10.907 -80.554 1.00 54.78 198 LEU A O 1
ATOM 1637 N N . THR A 1 199 ? 54.171 11.143 -80.482 1.00 59.62 199 THR A N 1
ATOM 1638 C CA . THR A 1 199 ? 53.951 10.823 -81.908 1.00 59.62 199 THR A CA 1
ATOM 1639 C C . THR A 1 199 ? 53.798 12.033 -82.829 1.00 59.62 199 THR A C 1
ATOM 1641 O O . THR A 1 199 ? 53.417 11.837 -83.976 1.00 59.62 199 THR A O 1
ATOM 1644 N N . GLY A 1 200 ? 54.095 13.251 -82.357 1.00 59.09 200 GLY A N 1
ATOM 1645 C CA . GLY A 1 200 ? 54.308 14.448 -83.182 1.00 59.09 200 GLY A CA 1
ATOM 1646 C C . GLY A 1 200 ? 53.391 14.584 -84.401 1.00 59.09 200 GLY A C 1
ATOM 1647 O O . GLY A 1 200 ? 53.803 14.287 -85.523 1.00 59.09 200 GLY A O 1
ATOM 1648 N N . ARG A 1 201 ? 52.170 15.075 -84.190 1.00 45.91 201 ARG A N 1
ATOM 1649 C CA . ARG A 1 201 ? 51.373 15.676 -85.258 1.00 45.91 201 ARG A CA 1
ATOM 1650 C C . ARG A 1 201 ? 50.780 16.988 -84.786 1.00 45.91 201 ARG A C 1
ATOM 1652 O O . ARG A 1 201 ? 50.351 17.029 -83.612 1.00 45.91 201 ARG A O 1
#

Sequence (201 aa):
MNGGTMETKLTLSRAADLSGHNKSKIHRAIQKGALSASQPSPGEQYEIERSEFERVFPPKEWPSLNEVPERPQNIRSTGSFETGFDERSSILAVKLEATEVRLAELQEALTRERDRADRFEDERQRLLEAPRTEVERERAERERERQEAERRDQERRDEAERLRNELERARQEQDRLAREADELRQALLKPQSLWARLTGR

Foldseek 3Di:
DDDDDPPQWDWLVRLCVQQVHDSVVVVVCVVVVVFDWDDPDVPHTTIGGPVSSCVSRPRPPPPPPPDDDPDPDPDPDPDDPDPVVVVVVVVVVVVVVVVVVVVVVVVVVVVVVVVVVVVVVVVVVCVVVVVVVVVVVVVVVVVVVVVVVVVVVVVVVVVVVVVVVVVVVVVVVVVVVVVVVVVVVVVVVPPVVVVCVVVDD

Radius of gyration: 56.4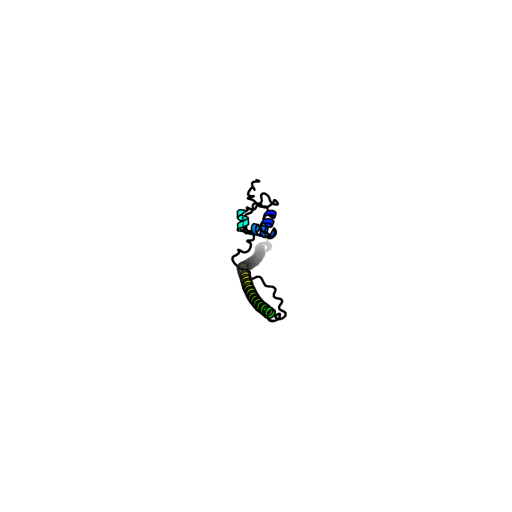2 Å; chains: 1; bounding box: 128×38×165 Å

Organism: NCBI:txid2560053